Protein AF-A0A9D6LTF8-F1 (afdb_monomer_lite)

Radius of gyration: 17.55 Å; chains: 1; bounding box: 62×40×42 Å

pLDDT: mean 70.09, std 21.26, range [25.22, 96.5]

Foldseek 3Di:
DFDDVVNLVVVPPPPDPCCVVCVQLVVQLLVQLPPLADPCLCVFQNVCLVPLLLSSLLSNLRSCCVRAVVCQVVVPVPHDLVVLLVVLSVLLVQLLVLLLPCPDPVSVSVNQSSQLLVVLLVVLVQWADPDDPDLTIDGDSPSSSSNSSNVVSNVLSVQSSCCSNDNGNVSSVVSCVVRSDHDPVSNSSSVVSNPDPPPDDDPDPPPSPPDPDDDD

Structure (mmCIF, N/CA/C/O backbone):
data_AF-A0A9D6LTF8-F1
#
_entry.id   AF-A0A9D6LTF8-F1
#
loop_
_atom_site.group_PDB
_atom_site.id
_atom_site.type_symbol
_atom_site.label_atom_id
_atom_site.label_alt_id
_atom_site.label_comp_id
_atom_site.label_asym_id
_atom_site.label_entity_id
_atom_site.label_seq_id
_atom_site.pdbx_PDB_ins_code
_atom_site.Cartn_x
_atom_site.Cartn_y
_atom_site.Cartn_z
_atom_site.occupancy
_atom_site.B_iso_or_equiv
_atom_site.auth_seq_id
_atom_site.auth_comp_id
_atom_site.auth_asym_id
_atom_site.auth_atom_id
_atom_site.pdbx_PDB_model_num
ATOM 1 N N . GLN A 1 1 ? -16.280 3.608 15.845 1.00 34.03 1 GLN A N 1
ATOM 2 C CA . GLN A 1 1 ? -16.220 5.081 15.991 1.00 34.03 1 GLN A CA 1
ATOM 3 C C . GLN A 1 1 ? -16.589 5.724 14.660 1.00 34.03 1 GLN A C 1
ATOM 5 O O . GLN A 1 1 ? -16.086 5.286 13.632 1.00 34.03 1 GLN A O 1
ATOM 10 N N . VAL A 1 2 ? -17.497 6.704 14.657 1.00 25.22 2 VAL A N 1
ATOM 11 C CA . VAL A 1 2 ? -17.809 7.519 13.471 1.00 25.22 2 VAL A CA 1
ATOM 12 C C . VAL A 1 2 ? -16.775 8.640 13.425 1.00 25.22 2 VAL A C 1
ATOM 14 O O . VAL A 1 2 ? -16.800 9.525 14.274 1.00 25.22 2 VAL A O 1
ATOM 17 N N . PHE A 1 3 ? -15.834 8.580 12.485 1.00 32.81 3 PHE A N 1
ATOM 18 C CA . PHE A 1 3 ? -14.837 9.633 12.321 1.00 32.81 3 PHE A CA 1
ATOM 19 C C . PHE A 1 3 ? -15.414 10.719 11.411 1.00 32.81 3 PHE A C 1
ATOM 21 O O . PHE A 1 3 ? -15.370 10.638 10.190 1.00 32.81 3 PHE A O 1
ATOM 28 N N . GLY A 1 4 ? -15.981 11.767 12.006 1.00 28.64 4 GLY A N 1
ATOM 29 C CA . GLY A 1 4 ? -16.108 13.028 11.280 1.00 28.64 4 GLY A CA 1
ATOM 30 C C . GLY A 1 4 ? -14.709 13.579 10.989 1.00 28.64 4 GLY A C 1
ATOM 31 O O . GLY A 1 4 ? -13.812 13.444 11.819 1.00 28.64 4 GLY A O 1
ATOM 32 N N . GLN A 1 5 ? -14.515 14.243 9.851 1.00 35.91 5 GLN A N 1
ATOM 33 C CA . GLN A 1 5 ? -13.263 14.940 9.505 1.00 35.91 5 GLN A CA 1
ATOM 34 C C . GLN A 1 5 ? -12.712 15.839 10.633 1.00 35.91 5 GLN A C 1
ATOM 36 O O . GLN A 1 5 ? -11.503 16.017 10.743 1.00 35.91 5 GLN A O 1
ATOM 41 N N . ALA A 1 6 ? -13.587 16.397 11.479 1.00 31.09 6 ALA A N 1
ATOM 42 C CA . ALA A 1 6 ? -13.200 17.167 12.662 1.00 31.09 6 ALA A CA 1
ATOM 43 C C . ALA A 1 6 ? -12.597 16.289 13.777 1.00 31.09 6 ALA A C 1
ATOM 45 O O . ALA A 1 6 ? -11.555 16.637 14.320 1.00 31.09 6 ALA A O 1
ATOM 46 N N . ALA A 1 7 ? -13.164 15.105 14.029 1.00 33.28 7 ALA A N 1
ATOM 47 C CA . ALA A 1 7 ? -12.655 14.152 15.016 1.00 33.28 7 ALA A CA 1
ATOM 48 C C . ALA A 1 7 ? -11.284 13.574 14.617 1.00 33.28 7 ALA A C 1
ATOM 50 O O . ALA A 1 7 ? -10.465 13.289 15.483 1.00 33.28 7 ALA A O 1
ATOM 51 N N . PHE A 1 8 ? -10.994 13.445 13.317 1.00 34.78 8 PHE A N 1
ATOM 52 C CA . PHE A 1 8 ? -9.676 13.013 12.831 1.00 34.78 8 PHE A CA 1
ATOM 53 C C . PHE A 1 8 ? -8.579 14.063 13.085 1.00 34.78 8 PHE A C 1
ATOM 55 O O . PHE A 1 8 ? -7.462 13.709 13.445 1.00 34.78 8 PHE A O 1
ATOM 62 N N . ALA A 1 9 ? -8.899 15.355 12.954 1.00 34.78 9 ALA A N 1
ATOM 63 C CA . ALA A 1 9 ? -7.969 16.447 13.245 1.00 34.78 9 ALA A CA 1
ATOM 64 C C . ALA A 1 9 ? -7.837 16.742 14.756 1.00 34.78 9 ALA A C 1
ATOM 66 O O . ALA A 1 9 ? -6.748 17.072 15.217 1.00 34.78 9 ALA A O 1
ATOM 67 N N . GLU A 1 10 ? -8.915 16.602 15.538 1.00 31.47 10 GLU A N 1
ATOM 68 C CA . GLU A 1 10 ? -8.910 16.849 16.991 1.00 31.47 10 GLU A CA 1
ATOM 69 C C . GLU A 1 10 ? -8.337 15.685 17.815 1.00 31.47 10 GLU A C 1
ATOM 71 O O . GLU A 1 10 ? -7.645 15.929 18.806 1.00 31.47 10 GLU A O 1
ATOM 76 N N . HIS A 1 11 ? -8.563 14.424 17.420 1.00 33.09 11 HIS A N 1
ATOM 77 C CA . HIS A 1 11 ? -7.975 13.262 18.107 1.00 33.09 11 HIS A CA 1
ATOM 78 C C . HIS A 1 11 ? -6.508 13.024 17.754 1.00 33.09 11 HIS A C 1
ATOM 80 O O . HIS A 1 11 ? -5.828 12.274 18.452 1.00 33.09 11 HIS A O 1
ATOM 86 N N . TYR A 1 12 ? -6.007 13.683 16.712 1.00 38.28 12 TYR A N 1
ATOM 87 C CA . TYR A 1 12 ? -4.625 13.578 16.275 1.00 38.28 12 TYR A CA 1
ATOM 88 C C . TYR A 1 12 ? -3.850 14.857 16.606 1.00 38.28 12 TYR A C 1
ATOM 90 O O . TYR A 1 12 ? -3.226 15.479 15.750 1.00 38.28 12 TYR A O 1
ATOM 98 N N . LYS A 1 13 ? -3.841 15.241 17.891 1.00 32.09 13 LYS A N 1
ATOM 99 C CA . LYS A 1 13 ? -2.662 15.936 18.426 1.00 32.09 13 LYS A CA 1
ATOM 100 C C . LYS A 1 13 ? -1.525 14.912 18.368 1.00 32.09 13 LYS A C 1
ATOM 102 O O . LYS A 1 13 ? -1.662 13.883 19.033 1.00 32.09 13 LYS A O 1
ATOM 107 N N . PRO A 1 14 ? -0.447 15.122 17.593 1.00 35.09 14 PRO A N 1
ATOM 108 C CA . PRO A 1 14 ? 0.668 14.188 17.563 1.00 35.09 14 PRO A CA 1
ATOM 109 C C . PRO A 1 14 ? 1.304 14.172 18.959 1.00 35.09 14 PRO A C 1
ATOM 111 O O . PRO A 1 14 ? 2.079 15.045 19.323 1.00 35.09 14 PRO A O 1
ATOM 114 N N . ARG A 1 15 ? 0.879 13.222 19.794 1.00 31.06 15 ARG A N 1
ATOM 115 C CA . ARG A 1 15 ? 1.523 12.852 21.064 1.00 31.06 15 ARG A CA 1
ATOM 116 C C . ARG A 1 15 ? 2.296 11.541 20.936 1.00 31.06 15 ARG A C 1
ATOM 118 O O . ARG A 1 15 ? 2.739 10.982 21.930 1.00 31.06 15 ARG A O 1
ATOM 125 N N . ILE A 1 16 ? 2.413 11.039 19.713 1.00 36.00 16 ILE A N 1
ATOM 126 C CA . ILE A 1 16 ? 3.318 9.959 19.359 1.00 36.00 16 ILE A CA 1
ATOM 127 C C . ILE A 1 16 ? 4.568 10.659 18.857 1.00 36.00 16 ILE A C 1
ATOM 129 O O . ILE A 1 16 ? 4.453 11.568 18.034 1.00 36.00 16 ILE A O 1
ATOM 133 N N . ASP A 1 17 ? 5.717 10.263 19.389 1.00 35.28 17 ASP A N 1
ATOM 134 C CA . ASP A 1 17 ? 7.034 10.665 18.917 1.00 35.28 17 ASP A CA 1
ATOM 135 C C . ASP A 1 17 ? 7.166 10.258 17.439 1.00 35.28 17 ASP A C 1
ATOM 137 O O . ASP A 1 17 ? 7.495 9.118 17.094 1.00 35.28 17 ASP A O 1
ATOM 141 N N . ALA A 1 18 ? 6.711 11.156 16.562 1.00 35.25 18 ALA A N 1
ATOM 142 C CA . ALA A 1 18 ? 6.523 10.888 15.147 1.00 35.25 18 ALA A CA 1
ATOM 143 C C . ALA A 1 18 ? 7.864 10.531 14.506 1.00 35.25 18 ALA A C 1
ATOM 145 O O . ALA A 1 18 ? 7.883 9.709 13.603 1.00 35.25 18 ALA A O 1
ATOM 146 N N . GLU A 1 19 ? 8.972 11.058 15.025 1.00 32.59 19 GLU A N 1
ATOM 147 C CA . GLU A 1 19 ? 10.324 10.817 14.527 1.00 32.59 19 GLU A CA 1
ATOM 148 C C . GLU A 1 19 ? 10.771 9.360 14.726 1.00 32.59 19 GLU A C 1
ATOM 150 O O . GLU A 1 19 ? 11.305 8.760 13.794 1.00 32.59 19 GLU A O 1
ATOM 155 N N . GLN A 1 20 ? 10.465 8.724 15.865 1.00 40.75 20 GLN A N 1
ATOM 156 C CA . GLN A 1 20 ? 10.808 7.310 16.085 1.00 40.75 20 GLN A CA 1
ATOM 157 C C . GLN A 1 20 ? 9.942 6.341 15.264 1.00 40.75 20 GLN A C 1
ATOM 159 O O . GLN A 1 20 ? 10.443 5.334 14.760 1.00 40.75 20 GLN A O 1
ATOM 164 N N . HIS A 1 21 ? 8.639 6.615 15.124 1.00 41.28 21 HIS A N 1
ATOM 165 C CA . HIS A 1 21 ? 7.724 5.731 14.384 1.00 41.28 21 HIS A CA 1
ATOM 166 C C . HIS A 1 21 ? 7.828 5.925 12.864 1.00 41.28 21 HIS A C 1
ATOM 168 O O . HIS A 1 21 ? 7.829 4.942 12.121 1.00 41.28 21 HIS A O 1
ATOM 174 N N . LEU A 1 22 ? 7.977 7.175 12.403 1.00 48.28 22 LEU A N 1
ATOM 175 C CA . LEU A 1 22 ? 8.283 7.477 11.004 1.00 48.28 22 LEU A CA 1
ATOM 176 C C . LEU A 1 22 ? 9.660 6.926 10.638 1.00 48.28 22 LEU A C 1
ATOM 178 O O . LEU A 1 22 ? 9.775 6.346 9.570 1.00 48.28 22 LEU A O 1
ATOM 182 N N . GLY A 1 23 ? 10.662 6.994 11.523 1.00 55.53 23 GLY A N 1
ATOM 183 C CA . GLY A 1 23 ? 11.994 6.440 11.263 1.00 55.53 23 GLY A CA 1
ATOM 184 C C . GLY A 1 23 ? 11.979 4.949 10.904 1.00 55.53 23 GLY A C 1
ATOM 185 O O . GLY A 1 23 ? 12.621 4.549 9.939 1.00 55.53 23 GLY A O 1
ATOM 186 N N . GLY A 1 24 ? 11.198 4.127 11.617 1.00 65.88 24 GLY A N 1
ATOM 187 C CA . GLY A 1 24 ? 11.101 2.686 11.341 1.00 65.88 24 GLY A CA 1
ATOM 188 C C . GLY A 1 24 ? 10.384 2.343 10.029 1.00 65.88 24 GLY A C 1
ATOM 189 O O . GLY A 1 24 ? 10.861 1.502 9.261 1.00 65.88 24 GLY A O 1
ATOM 190 N N . PHE A 1 25 ? 9.253 3.001 9.744 1.00 72.31 25 PHE A N 1
ATOM 191 C CA . PHE A 1 25 ? 8.535 2.803 8.480 1.00 72.31 25 PHE A CA 1
ATOM 192 C C . PHE A 1 25 ? 9.317 3.364 7.289 1.00 72.31 25 PHE A C 1
ATOM 194 O O . PHE A 1 25 ? 9.477 2.654 6.303 1.00 72.31 25 PHE A O 1
ATOM 201 N N . VAL A 1 26 ? 9.840 4.591 7.389 1.00 72.38 26 VAL A N 1
ATOM 202 C CA . VAL A 1 26 ? 10.620 5.240 6.324 1.00 72.38 26 VAL A CA 1
ATOM 203 C C . VAL A 1 26 ? 11.872 4.429 6.020 1.00 72.38 26 VAL A C 1
ATOM 205 O O . VAL A 1 26 ? 12.099 4.106 4.865 1.00 72.38 26 VAL A O 1
ATOM 208 N N . ALA A 1 27 ? 12.627 3.980 7.029 1.00 73.12 27 ALA A N 1
ATOM 209 C CA . ALA A 1 27 ? 13.773 3.103 6.784 1.00 73.12 27 ALA A CA 1
ATOM 210 C C . ALA A 1 27 ? 13.368 1.819 6.040 1.00 73.12 27 ALA A C 1
ATOM 212 O O . ALA A 1 27 ? 14.051 1.397 5.112 1.00 73.12 27 ALA A O 1
ATOM 213 N N . SER A 1 28 ? 12.232 1.218 6.402 1.00 77.81 28 SER A N 1
ATOM 214 C CA . SER A 1 28 ? 11.731 0.012 5.730 1.00 77.81 28 SER A CA 1
ATOM 215 C C . SER A 1 28 ? 11.222 0.286 4.309 1.00 77.81 28 SER A C 1
ATOM 217 O O . SER A 1 28 ? 11.361 -0.574 3.442 1.00 77.81 28 SER A O 1
ATOM 219 N N . HIS A 1 29 ? 10.648 1.465 4.065 1.00 85.75 29 HIS A N 1
ATOM 220 C CA . HIS A 1 29 ? 10.261 1.948 2.740 1.00 85.75 29 HIS A CA 1
ATOM 221 C C . HIS A 1 29 ? 11.503 2.117 1.853 1.00 85.75 29 HIS A C 1
ATOM 223 O O . HIS A 1 29 ? 11.578 1.513 0.787 1.00 85.75 29 HIS A O 1
ATOM 229 N N . GLU A 1 30 ? 12.527 2.821 2.340 1.00 78.56 30 GLU A N 1
ATOM 230 C CA . GLU A 1 30 ? 13.792 3.012 1.621 1.00 78.56 30 GLU A CA 1
ATOM 231 C C . GLU A 1 30 ? 14.501 1.680 1.335 1.00 78.56 30 GLU A C 1
ATOM 233 O O . GLU A 1 30 ? 14.973 1.436 0.226 1.00 78.56 30 GLU A O 1
ATOM 238 N N . MET A 1 31 ? 14.517 0.754 2.301 1.00 77.75 31 MET A N 1
ATOM 239 C CA . MET A 1 31 ? 15.039 -0.598 2.077 1.00 77.75 31 MET A CA 1
ATOM 240 C C . MET A 1 31 ? 14.259 -1.343 0.987 1.00 77.75 31 MET A C 1
ATOM 242 O O . MET A 1 31 ? 14.855 -2.062 0.184 1.00 77.75 31 MET A O 1
ATOM 246 N N . ALA A 1 32 ? 12.937 -1.176 0.933 1.00 81.62 32 ALA A N 1
ATOM 247 C CA . ALA A 1 32 ? 12.087 -1.857 -0.034 1.00 81.62 32 ALA A CA 1
ATOM 248 C C . ALA A 1 32 ? 12.299 -1.379 -1.481 1.00 81.62 32 ALA A C 1
ATOM 250 O O . ALA A 1 32 ? 12.023 -2.160 -2.396 1.00 81.62 32 ALA A O 1
ATOM 251 N N . HIS A 1 33 ? 12.855 -0.183 -1.713 1.00 78.69 33 HIS A N 1
ATOM 252 C CA . HIS A 1 33 ? 13.281 0.241 -3.053 1.00 78.69 33 HIS A CA 1
ATOM 253 C C . HIS A 1 33 ? 14.309 -0.714 -3.664 1.00 78.69 33 HIS A C 1
ATOM 255 O O . HIS A 1 33 ? 14.194 -1.086 -4.832 1.00 78.69 33 HIS A O 1
ATOM 261 N N . ALA A 1 34 ? 15.280 -1.171 -2.872 1.00 77.19 34 ALA A N 1
ATOM 262 C CA . ALA A 1 34 ? 16.351 -2.042 -3.353 1.00 77.19 34 ALA A CA 1
ATOM 263 C C . ALA A 1 34 ? 15.905 -3.500 -3.584 1.00 77.19 34 ALA A C 1
ATOM 265 O O . ALA A 1 34 ? 16.592 -4.261 -4.266 1.00 77.19 34 ALA A O 1
ATOM 266 N N . ILE A 1 35 ? 14.763 -3.915 -3.029 1.00 76.62 35 ILE A N 1
ATOM 267 C CA . ILE A 1 35 ? 14.322 -5.313 -3.052 1.00 76.62 35 ILE A CA 1
ATOM 268 C C . ILE A 1 35 ? 13.645 -5.660 -4.385 1.00 76.62 35 ILE A C 1
ATOM 270 O O . ILE A 1 35 ? 12.803 -4.919 -4.898 1.00 76.62 35 ILE A O 1
ATOM 274 N N . GLY A 1 36 ? 13.996 -6.835 -4.919 1.00 70.25 36 GLY A N 1
ATOM 275 C CA . GLY A 1 36 ? 13.357 -7.438 -6.094 1.00 70.25 36 GLY A CA 1
ATOM 276 C C . GLY A 1 36 ? 13.687 -6.779 -7.426 1.00 70.25 36 GLY A C 1
ATOM 277 O O . GLY A 1 36 ? 12.987 -7.021 -8.402 1.00 70.25 36 GLY A O 1
ATOM 278 N N . LEU A 1 37 ? 14.724 -5.942 -7.488 1.00 73.50 37 LEU A N 1
ATOM 279 C CA . LEU A 1 37 ? 15.193 -5.371 -8.745 1.00 73.50 37 LEU A CA 1
ATOM 280 C C . LEU A 1 37 ? 16.023 -6.409 -9.510 1.00 73.50 37 LEU A C 1
ATOM 282 O O . LEU A 1 37 ? 17.155 -6.707 -9.131 1.00 73.50 37 LEU A O 1
ATOM 286 N N . ALA A 1 38 ? 15.465 -6.946 -10.595 1.00 75.38 38 ALA A N 1
ATOM 287 C CA . ALA A 1 38 ? 16.238 -7.728 -11.550 1.00 75.38 38 ALA A CA 1
ATOM 288 C C . ALA A 1 38 ? 17.197 -6.810 -12.344 1.00 75.38 38 ALA A C 1
ATOM 290 O O . ALA A 1 38 ? 16.819 -5.675 -12.661 1.00 75.38 38 ALA A O 1
ATOM 291 N N . PRO A 1 39 ? 18.417 -7.262 -12.697 1.00 75.62 39 PRO A N 1
ATOM 292 C CA . PRO A 1 39 ? 19.387 -6.437 -13.427 1.00 75.62 39 PRO A CA 1
ATOM 293 C C . PRO A 1 39 ? 18.872 -5.906 -14.775 1.00 75.62 39 PRO A C 1
ATOM 295 O O . PRO A 1 39 ? 19.246 -4.813 -15.196 1.00 75.62 39 PRO A O 1
ATOM 298 N N . ASP A 1 40 ? 17.984 -6.658 -15.428 1.00 81.25 40 ASP A N 1
ATOM 299 C CA . ASP A 1 40 ? 17.404 -6.380 -16.745 1.00 81.25 40 ASP A CA 1
ATOM 300 C C . ASP A 1 40 ? 16.093 -5.571 -16.686 1.00 81.25 40 ASP A C 1
ATOM 302 O O . ASP A 1 40 ? 15.509 -5.253 -17.722 1.00 81.25 40 ASP A O 1
ATOM 306 N N . ILE A 1 41 ? 15.604 -5.208 -15.493 1.00 81.12 41 ILE A N 1
ATOM 307 C CA . ILE A 1 41 ? 14.236 -4.698 -15.305 1.00 81.12 41 ILE A CA 1
ATOM 308 C C . ILE A 1 41 ? 13.911 -3.471 -16.169 1.00 81.12 41 ILE A C 1
ATOM 310 O O . ILE A 1 41 ? 12.810 -3.347 -16.704 1.00 81.12 41 ILE A O 1
ATOM 314 N N . LYS A 1 42 ? 14.882 -2.567 -16.347 1.00 79.38 42 LYS A N 1
ATOM 315 C CA . LYS A 1 42 ? 14.725 -1.347 -17.155 1.00 79.38 42 LYS A CA 1
ATOM 316 C C . LYS A 1 42 ? 14.618 -1.641 -18.649 1.00 79.38 42 LYS A C 1
ATOM 318 O O . LYS A 1 42 ? 13.988 -0.871 -19.368 1.00 79.38 42 LYS A O 1
ATOM 323 N N . GLU A 1 43 ? 15.251 -2.712 -19.109 1.00 84.06 43 GLU A N 1
ATOM 324 C CA . GLU A 1 43 ? 15.184 -3.173 -20.493 1.00 84.06 43 GLU A CA 1
ATOM 325 C C . GLU A 1 43 ? 13.865 -3.912 -20.738 1.00 84.06 43 GLU A C 1
ATOM 327 O O . GLU A 1 43 ? 13.135 -3.575 -21.666 1.00 84.06 43 GLU A O 1
ATOM 332 N N . ARG A 1 44 ? 13.501 -4.832 -19.837 1.00 85.94 44 ARG A N 1
ATOM 333 C CA . ARG A 1 44 ? 12.306 -5.677 -19.962 1.00 85.94 44 ARG A CA 1
ATOM 334 C C . ARG A 1 44 ? 10.986 -4.932 -19.753 1.00 85.94 44 ARG A C 1
ATOM 336 O O . ARG A 1 44 ? 10.028 -5.161 -20.489 1.00 85.94 44 ARG A O 1
ATOM 343 N N . LEU A 1 45 ? 10.908 -4.048 -18.757 1.00 83.25 45 LEU A N 1
ATOM 344 C CA . LEU A 1 45 ? 9.677 -3.311 -18.425 1.00 83.25 45 LEU A CA 1
ATOM 345 C C . LEU A 1 45 ? 9.639 -1.908 -19.052 1.00 83.25 45 LEU A C 1
ATOM 347 O O . LEU A 1 45 ? 8.576 -1.294 -19.131 1.00 83.25 45 LEU A O 1
ATOM 351 N N . GLY A 1 46 ? 10.778 -1.427 -19.556 1.00 78.00 46 GLY A N 1
ATOM 352 C CA . GLY A 1 46 ? 10.946 -0.099 -20.138 1.00 78.00 46 GLY A CA 1
ATOM 353 C C . GLY A 1 46 ? 11.345 0.958 -19.104 1.00 78.00 46 GLY A C 1
ATOM 354 O O . GLY A 1 46 ? 10.735 1.084 -18.041 1.00 78.00 46 GLY A O 1
ATOM 355 N N . LYS A 1 47 ? 12.357 1.768 -19.449 1.00 67.31 47 LYS A N 1
ATOM 356 C CA . LYS A 1 47 ? 12.915 2.833 -18.591 1.00 67.31 47 LYS A CA 1
ATOM 357 C C . LYS A 1 47 ? 11.872 3.850 -18.118 1.00 67.31 47 LYS A C 1
ATOM 359 O O . LYS A 1 47 ? 11.980 4.332 -16.997 1.00 67.31 47 LYS A O 1
ATOM 364 N N . ASP A 1 48 ? 10.858 4.113 -18.938 1.00 61.97 48 ASP A N 1
ATOM 365 C CA . ASP A 1 48 ? 9.806 5.094 -18.644 1.00 61.97 48 ASP A CA 1
ATOM 366 C C . ASP A 1 48 ? 8.646 4.502 -17.822 1.00 61.97 48 ASP A C 1
ATOM 368 O O . ASP A 1 48 ? 7.834 5.239 -17.257 1.00 61.97 48 ASP A O 1
ATOM 372 N N . PHE A 1 49 ? 8.541 3.166 -17.758 1.00 53.91 49 PHE A N 1
ATOM 373 C CA . PHE A 1 49 ? 7.370 2.486 -17.196 1.00 53.91 49 PHE A CA 1
ATOM 374 C C . PHE A 1 49 ? 7.544 1.990 -15.763 1.00 53.91 49 PHE A C 1
ATOM 376 O O . PHE A 1 49 ? 6.542 1.814 -15.067 1.00 53.91 49 PHE A O 1
ATOM 383 N N . VAL A 1 50 ? 8.778 1.906 -15.253 1.00 59.03 50 VAL A N 1
ATOM 384 C CA . VAL A 1 50 ? 9.013 2.020 -13.802 1.00 59.03 50 VAL A CA 1
ATOM 385 C C . VAL A 1 50 ? 8.730 3.474 -13.413 1.00 59.03 50 VAL A C 1
ATOM 387 O O . VAL A 1 50 ? 9.611 4.259 -13.075 1.00 59.03 50 VAL A O 1
ATOM 390 N N . SER A 1 51 ? 7.471 3.877 -13.580 1.00 69.50 51 SER A N 1
ATOM 391 C CA . SER A 1 51 ? 7.001 5.200 -13.241 1.00 69.50 51 SER A CA 1
ATOM 392 C C . SER A 1 51 ? 7.252 5.406 -11.750 1.00 69.50 51 SER A C 1
ATOM 394 O O . SER A 1 51 ? 6.989 4.483 -10.973 1.00 69.50 51 SER A O 1
ATOM 396 N N . PRO A 1 52 ? 7.664 6.611 -11.325 1.00 73.25 52 PRO A N 1
ATOM 397 C CA . PRO A 1 52 ? 7.978 6.889 -9.927 1.00 73.25 52 PRO A CA 1
ATOM 398 C C . PRO A 1 52 ? 6.901 6.402 -8.949 1.00 73.25 52 PRO A C 1
ATOM 400 O O . PRO A 1 52 ? 7.218 5.860 -7.907 1.00 73.25 52 PRO A O 1
ATOM 403 N N . TYR A 1 53 ? 5.616 6.478 -9.313 1.00 74.50 53 TYR A N 1
ATOM 404 C CA . TYR A 1 53 ? 4.531 6.021 -8.437 1.00 74.50 53 TYR A CA 1
ATOM 405 C C . TYR A 1 53 ? 4.442 4.497 -8.239 1.00 74.50 53 TYR A C 1
ATOM 407 O O . TYR A 1 53 ? 3.952 4.061 -7.202 1.00 74.50 53 TYR A O 1
ATOM 415 N N . VAL A 1 54 ? 4.855 3.685 -9.218 1.00 83.56 54 VAL A N 1
ATOM 416 C CA . VAL A 1 54 ? 4.852 2.215 -9.089 1.00 83.56 54 VAL A CA 1
ATOM 417 C C . VAL A 1 54 ? 5.972 1.790 -8.152 1.00 83.56 54 VAL A C 1
ATOM 419 O O . VAL A 1 54 ? 5.775 0.934 -7.294 1.00 83.56 54 VAL A O 1
ATOM 422 N N . GLU A 1 55 ? 7.126 2.435 -8.293 1.00 83.81 55 GLU A N 1
ATOM 423 C CA . GLU A 1 55 ? 8.282 2.215 -7.437 1.00 83.81 55 GLU A CA 1
ATOM 424 C C . GLU A 1 55 ? 8.019 2.684 -5.997 1.00 83.81 55 GLU A C 1
ATOM 426 O O . GLU A 1 55 ? 8.304 1.954 -5.053 1.00 83.81 55 GLU A O 1
ATOM 431 N N . GLU A 1 56 ? 7.363 3.831 -5.822 1.00 83.12 56 GLU A N 1
ATOM 432 C CA . GLU A 1 56 ? 6.871 4.311 -4.523 1.00 83.12 56 GLU A CA 1
ATOM 433 C C . GLU A 1 56 ? 5.834 3.358 -3.913 1.00 83.12 56 GLU A C 1
ATOM 435 O O . GLU A 1 56 ? 5.907 3.026 -2.730 1.00 83.12 56 GLU A O 1
ATOM 440 N N . TRP A 1 57 ? 4.898 2.835 -4.717 1.00 89.62 57 TRP A N 1
ATOM 441 C CA . TRP A 1 57 ? 3.951 1.828 -4.236 1.00 89.62 57 TRP A CA 1
ATOM 442 C C . TRP A 1 57 ? 4.663 0.548 -3.787 1.00 89.62 57 TRP A C 1
ATOM 444 O O . TRP A 1 57 ? 4.342 0.014 -2.724 1.00 89.62 57 TRP A O 1
ATOM 454 N N . LYS A 1 58 ? 5.653 0.071 -4.555 1.00 89.00 58 LYS A N 1
ATOM 455 C CA . LYS A 1 58 ? 6.492 -1.076 -4.182 1.00 89.00 58 LYS A CA 1
ATOM 456 C C . LYS A 1 58 ? 7.160 -0.837 -2.831 1.00 89.00 58 LYS A C 1
ATOM 458 O O . LYS A 1 58 ? 7.091 -1.704 -1.961 1.00 89.00 58 LYS A O 1
ATOM 463 N N . ALA A 1 59 ? 7.769 0.330 -2.650 1.00 87.88 59 ALA A N 1
ATOM 464 C CA . ALA A 1 59 ? 8.465 0.694 -1.427 1.00 87.88 59 ALA A CA 1
ATOM 465 C C . ALA A 1 59 ? 7.513 0.819 -0.230 1.00 87.88 59 ALA A C 1
ATOM 467 O O . ALA A 1 59 ? 7.759 0.236 0.824 1.00 87.88 59 ALA A O 1
ATOM 468 N N . THR A 1 60 ? 6.362 1.469 -0.399 1.00 89.88 60 THR A N 1
ATOM 469 C CA . THR A 1 60 ? 5.325 1.582 0.637 1.00 89.88 60 THR A CA 1
ATOM 470 C C . THR A 1 60 ? 4.754 0.226 1.028 1.00 89.88 60 THR A C 1
ATOM 472 O O . THR A 1 60 ? 4.696 -0.102 2.216 1.00 89.88 60 THR A O 1
ATOM 475 N N . ALA A 1 61 ? 4.366 -0.595 0.051 1.00 92.12 61 ALA A N 1
ATOM 476 C CA . ALA A 1 61 ? 3.838 -1.926 0.311 1.00 92.12 61 ALA A CA 1
ATOM 477 C C . ALA A 1 61 ? 4.900 -2.819 0.973 1.00 92.12 61 ALA A C 1
ATOM 479 O O . ALA A 1 61 ? 4.601 -3.487 1.960 1.00 92.12 61 ALA A O 1
ATOM 480 N N . GLY A 1 62 ? 6.151 -2.760 0.510 1.00 88.12 62 GLY A N 1
ATOM 481 C CA . GLY A 1 62 ? 7.280 -3.463 1.118 1.00 88.12 62 GLY A CA 1
ATOM 482 C C . GLY A 1 62 ? 7.553 -3.011 2.552 1.00 88.12 62 GLY A C 1
ATOM 483 O O . GLY A 1 62 ? 7.670 -3.850 3.443 1.00 88.12 62 GLY A O 1
ATOM 484 N N . GLY A 1 63 ? 7.553 -1.704 2.819 1.00 88.38 63 GLY A N 1
ATOM 485 C CA . GLY A 1 63 ? 7.700 -1.147 4.163 1.00 88.38 63 GLY A CA 1
ATOM 486 C C . GLY A 1 63 ? 6.610 -1.642 5.118 1.00 88.38 63 GLY A C 1
ATOM 487 O O . GLY A 1 63 ? 6.901 -2.061 6.239 1.00 88.38 63 GLY A O 1
ATOM 488 N N . LEU A 1 64 ? 5.354 -1.701 4.663 1.00 91.19 64 LEU A N 1
ATOM 489 C CA . LEU A 1 64 ? 4.256 -2.291 5.438 1.00 91.19 64 LEU A CA 1
ATOM 490 C C . LEU A 1 64 ? 4.435 -3.800 5.643 1.00 91.19 64 LEU A C 1
ATOM 492 O O . LEU A 1 64 ? 4.148 -4.314 6.727 1.00 91.19 64 LEU A O 1
ATOM 496 N N . VAL A 1 65 ? 4.943 -4.516 4.643 1.00 88.56 65 VAL A N 1
ATOM 497 C CA . VAL A 1 65 ? 5.178 -5.960 4.729 1.00 88.56 65 VAL A CA 1
ATOM 498 C C . VAL A 1 65 ? 6.289 -6.288 5.727 1.00 88.56 65 VAL A C 1
ATOM 500 O O . VAL A 1 65 ? 6.061 -7.057 6.663 1.00 88.56 65 VAL A O 1
ATOM 503 N N . PHE A 1 66 ? 7.472 -5.697 5.574 1.00 84.25 66 PHE A N 1
ATOM 504 C CA . PHE A 1 66 ? 8.645 -6.024 6.387 1.00 84.25 66 PHE A CA 1
ATOM 505 C C . PHE A 1 66 ? 8.566 -5.466 7.803 1.00 84.25 66 PHE A C 1
ATOM 507 O O . PHE A 1 66 ? 8.922 -6.168 8.747 1.00 84.25 66 PHE A O 1
ATOM 514 N N . ASN A 1 67 ? 8.068 -4.240 7.975 1.00 85.31 67 ASN A N 1
ATOM 515 C CA . ASN A 1 67 ? 8.047 -3.602 9.290 1.00 85.31 67 ASN A CA 1
ATOM 516 C C . ASN A 1 67 ? 6.859 -4.057 10.153 1.00 85.31 67 ASN A C 1
ATOM 518 O O . ASN A 1 67 ? 6.933 -4.042 11.380 1.00 85.31 67 ASN A O 1
ATOM 522 N N . ASN A 1 68 ? 5.749 -4.470 9.528 1.00 87.56 68 ASN A N 1
ATOM 523 C CA . ASN A 1 68 ? 4.500 -4.735 10.246 1.00 87.56 68 ASN A CA 1
ATOM 524 C C . ASN A 1 68 ? 3.985 -6.156 10.025 1.00 87.56 68 ASN A C 1
ATOM 526 O O . ASN A 1 68 ? 3.783 -6.907 10.985 1.00 87.56 68 ASN A O 1
ATOM 530 N N . TRP A 1 69 ? 3.768 -6.541 8.768 1.00 89.69 69 TRP A N 1
ATOM 531 C CA . TRP A 1 69 ? 3.051 -7.769 8.446 1.00 89.69 69 TRP A CA 1
ATOM 532 C C . TRP A 1 69 ? 3.819 -9.048 8.781 1.00 89.69 69 TRP A C 1
ATOM 534 O O . TRP A 1 69 ? 3.294 -9.914 9.485 1.00 89.69 69 TRP A O 1
ATOM 544 N N . LEU A 1 70 ? 5.063 -9.169 8.312 1.00 86.12 70 LEU A N 1
ATOM 545 C CA . LEU A 1 70 ? 5.903 -10.339 8.562 1.00 86.12 70 LEU A CA 1
ATOM 546 C C . LEU A 1 70 ? 6.194 -10.512 10.060 1.00 86.12 70 LEU A C 1
ATOM 548 O O . LEU A 1 70 ? 5.943 -11.607 10.573 1.00 86.12 70 LEU A O 1
ATOM 552 N N . PRO A 1 71 ? 6.606 -9.469 10.814 1.00 86.31 71 PRO A N 1
ATOM 553 C CA . PRO A 1 71 ? 6.753 -9.579 12.261 1.00 86.31 71 PRO A CA 1
ATOM 554 C C . PRO A 1 71 ? 5.489 -10.098 12.952 1.00 86.31 71 PRO A C 1
ATOM 556 O O . PRO A 1 71 ? 5.578 -10.943 13.847 1.00 86.31 71 PRO A O 1
ATOM 559 N N . TYR A 1 72 ? 4.308 -9.642 12.516 1.00 89.06 72 TYR A N 1
ATOM 560 C CA . TYR A 1 72 ? 3.029 -10.091 13.063 1.00 89.06 72 TYR A CA 1
ATOM 561 C C . TYR A 1 72 ? 2.730 -11.559 12.726 1.00 89.06 72 TYR A C 1
ATOM 563 O O . TYR A 1 72 ? 2.428 -12.341 13.631 1.00 89.06 72 TYR A O 1
ATOM 571 N N . LYS A 1 73 ? 2.846 -11.964 11.453 1.00 85.00 73 LYS A N 1
ATOM 572 C CA . LYS A 1 73 ? 2.598 -13.350 11.008 1.00 85.00 73 LYS A CA 1
ATOM 573 C C . LYS A 1 73 ? 3.554 -14.351 11.654 1.00 85.00 73 LYS A C 1
ATOM 575 O O . LYS A 1 73 ? 3.122 -15.440 12.025 1.00 85.00 73 LYS A O 1
ATOM 580 N N . HIS A 1 74 ? 4.811 -13.965 11.859 1.00 86.44 74 HIS A N 1
ATOM 581 C CA . HIS A 1 74 ? 5.836 -14.803 12.486 1.00 86.44 74 HIS A CA 1
ATOM 582 C C . HIS A 1 74 ? 5.912 -14.655 14.015 1.00 86.44 74 HIS A C 1
ATOM 584 O O . HIS A 1 74 ? 6.838 -15.176 14.631 1.00 86.44 74 HIS A O 1
ATOM 590 N N . LYS A 1 75 ? 4.933 -13.985 14.645 1.00 86.38 75 LYS A N 1
ATOM 591 C CA . LYS A 1 75 ? 4.806 -13.848 16.109 1.00 86.38 75 LYS A CA 1
ATOM 592 C C . LYS A 1 75 ? 6.068 -13.295 16.791 1.00 86.38 75 LYS A C 1
ATOM 594 O O . LYS A 1 75 ? 6.433 -13.726 17.886 1.00 86.38 75 LYS A O 1
ATOM 599 N N . GLN A 1 76 ? 6.739 -12.327 16.168 1.00 80.88 76 GLN A N 1
ATOM 600 C CA . GLN A 1 76 ? 7.892 -11.669 16.781 1.00 80.88 76 GLN A CA 1
ATOM 601 C C . GLN A 1 76 ? 7.471 -10.888 18.036 1.00 80.88 76 GLN A C 1
ATOM 603 O O . GLN A 1 76 ? 6.401 -10.282 18.075 1.00 80.88 76 GLN A O 1
ATOM 608 N N . ARG A 1 77 ? 8.334 -10.862 19.063 1.00 69.69 77 ARG A N 1
ATOM 609 C CA . ARG A 1 77 ? 8.025 -10.407 20.440 1.00 69.69 77 ARG A CA 1
ATOM 610 C C . ARG A 1 77 ? 7.387 -9.012 20.569 1.00 69.69 77 ARG A C 1
ATOM 612 O O . ARG A 1 77 ? 6.762 -8.738 21.587 1.00 69.69 77 ARG A O 1
ATOM 619 N N . LYS A 1 78 ? 7.557 -8.131 19.578 1.00 76.25 78 LYS A N 1
ATOM 620 C CA . LYS A 1 78 ? 7.031 -6.754 19.580 1.00 76.25 78 LYS A CA 1
ATOM 621 C C . LYS A 1 78 ? 5.873 -6.527 18.605 1.00 76.25 78 LYS A C 1
ATOM 623 O O . LYS A 1 78 ? 5.269 -5.459 18.642 1.00 76.25 78 LYS A O 1
ATOM 628 N N . ALA A 1 79 ? 5.552 -7.495 17.749 1.00 83.00 79 ALA A N 1
ATOM 629 C CA . ALA A 1 79 ? 4.517 -7.348 16.738 1.00 83.00 79 ALA A CA 1
ATOM 630 C C . ALA A 1 79 ? 3.141 -7.692 17.316 1.00 83.00 79 ALA A C 1
ATOM 632 O O . ALA A 1 79 ? 2.934 -8.754 17.898 1.00 83.00 79 ALA A O 1
ATOM 633 N N . SER A 1 80 ? 2.180 -6.784 17.162 1.00 88.06 80 SER A N 1
ATOM 634 C CA . SER A 1 80 ? 0.842 -6.949 17.726 1.00 88.06 80 SER A CA 1
ATOM 635 C C . SER A 1 80 ? -0.231 -6.386 16.800 1.00 88.06 80 SER A C 1
ATOM 637 O O . SER A 1 80 ? 0.038 -5.517 15.972 1.00 88.06 80 SER A O 1
ATOM 639 N N . LEU A 1 81 ? -1.480 -6.824 16.990 1.00 88.75 81 LEU A N 1
ATOM 640 C CA . LEU A 1 81 ? -2.625 -6.258 16.269 1.00 88.75 81 LEU A CA 1
ATOM 641 C C . LEU A 1 81 ? -2.795 -4.758 16.566 1.00 88.75 81 LEU A C 1
ATOM 643 O O . LEU A 1 81 ? -3.297 -4.015 15.728 1.00 88.75 81 LEU A O 1
ATOM 647 N N . LYS A 1 82 ? -2.368 -4.301 17.751 1.00 88.50 82 LYS A N 1
ATOM 648 C CA . LYS A 1 82 ? -2.362 -2.879 18.104 1.00 88.50 82 LYS A CA 1
ATOM 649 C C . LYS A 1 82 ? -1.408 -2.100 17.196 1.00 88.50 82 LYS A C 1
ATOM 651 O O . LYS A 1 82 ? -1.811 -1.059 16.696 1.00 88.50 82 LYS A O 1
ATOM 656 N N . ASN A 1 83 ? -0.211 -2.623 16.929 1.00 86.12 83 ASN A N 1
ATOM 657 C CA . ASN A 1 83 ? 0.754 -1.972 16.036 1.00 86.12 83 ASN A CA 1
ATOM 658 C C . ASN A 1 83 ? 0.202 -1.891 14.609 1.00 86.12 83 ASN A C 1
ATOM 660 O O . ASN A 1 83 ? 0.227 -0.821 14.016 1.00 86.12 83 ASN A O 1
ATOM 664 N N . LEU A 1 84 ? -0.389 -2.985 14.106 1.00 89.12 84 LEU A N 1
ATOM 665 C CA . LEU A 1 84 ? -1.027 -3.005 12.784 1.00 89.12 84 LEU A CA 1
ATOM 666 C C . LEU A 1 84 ? -2.123 -1.937 12.656 1.00 89.12 84 LEU A C 1
ATOM 668 O O . LEU A 1 84 ? -2.198 -1.235 11.654 1.00 89.12 84 LEU A O 1
ATOM 672 N N . ARG A 1 85 ? -2.968 -1.792 13.685 1.00 87.75 85 ARG A N 1
ATOM 673 C CA . ARG A 1 85 ? -4.012 -0.755 13.728 1.00 87.75 85 ARG A CA 1
ATOM 674 C C . ARG A 1 85 ? -3.427 0.652 13.713 1.00 87.75 85 ARG A C 1
ATOM 676 O O . ARG A 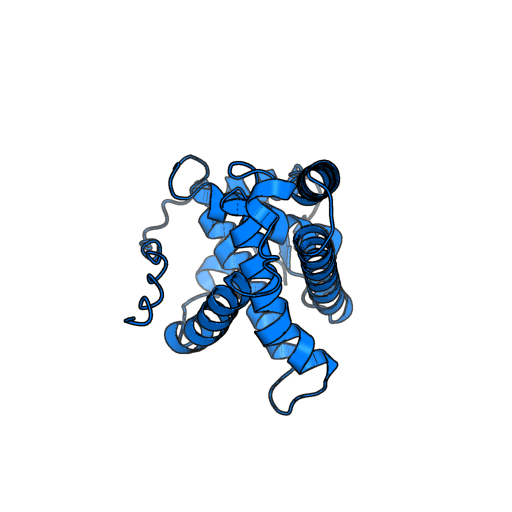1 85 ? -3.937 1.497 12.986 1.00 87.75 85 ARG A O 1
ATOM 683 N N . THR A 1 86 ? -2.397 0.901 14.519 1.00 84.06 86 THR A N 1
ATOM 684 C CA . THR A 1 86 ? -1.719 2.202 14.572 1.00 84.06 86 THR A CA 1
ATOM 685 C C . THR A 1 86 ? -1.139 2.561 13.209 1.00 84.06 86 THR A C 1
ATOM 687 O O . THR A 1 86 ? -1.435 3.634 12.688 1.00 84.06 86 THR A O 1
ATOM 690 N N . GLU A 1 87 ? -0.397 1.639 12.599 1.00 84.50 87 GLU A N 1
ATOM 691 C CA . GLU A 1 87 ? 0.226 1.861 11.298 1.00 84.50 87 GLU A CA 1
ATOM 692 C C . GLU A 1 87 ? -0.815 2.109 10.201 1.00 84.50 87 GLU A C 1
ATOM 694 O O . GLU A 1 87 ? -0.704 3.063 9.438 1.00 84.50 87 GLU A O 1
ATOM 699 N N . LEU A 1 88 ? -1.885 1.3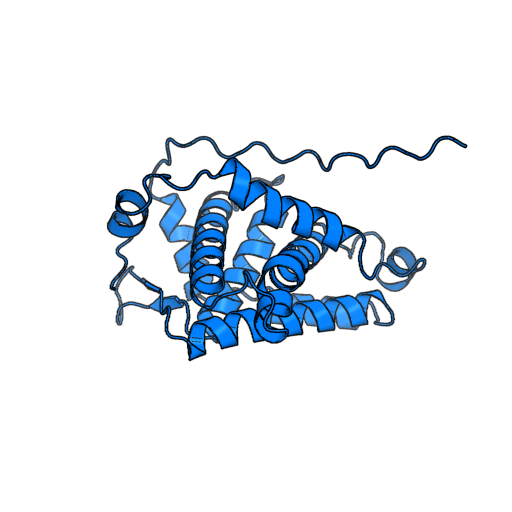12 10.169 1.00 87.12 88 LEU A N 1
ATOM 700 C CA . LEU A 1 88 ? -2.996 1.499 9.237 1.00 87.12 88 LEU A CA 1
ATOM 701 C C . LEU A 1 88 ? -3.585 2.914 9.320 1.00 87.12 88 LEU A C 1
ATOM 703 O O . LEU A 1 88 ? -3.798 3.565 8.298 1.00 87.12 88 LEU A O 1
ATOM 707 N N . VAL A 1 89 ? -3.832 3.408 10.536 1.00 81.69 89 VAL A N 1
ATOM 708 C CA . VAL A 1 89 ? -4.357 4.764 10.746 1.00 81.69 89 VAL A CA 1
ATOM 709 C C . VAL A 1 89 ? -3.351 5.820 10.282 1.00 81.69 89 VAL A C 1
ATOM 711 O O . VAL A 1 89 ? -3.761 6.788 9.641 1.00 81.69 89 VAL A O 1
ATOM 714 N N . HIS A 1 90 ? -2.054 5.638 10.546 1.00 78.88 90 HIS A N 1
ATOM 715 C CA . HIS A 1 90 ? -1.007 6.553 10.078 1.00 78.88 90 HIS A CA 1
ATOM 716 C C . HIS A 1 90 ? -0.953 6.627 8.550 1.00 78.88 90 HIS A C 1
ATOM 718 O O . HIS A 1 90 ? -0.936 7.721 7.983 1.00 78.88 90 HIS A O 1
ATOM 724 N N . GLN A 1 91 ? -0.990 5.480 7.873 1.00 81.81 91 GLN A N 1
ATOM 725 C CA . GLN A 1 91 ? -0.944 5.427 6.414 1.00 81.81 91 GLN A CA 1
ATOM 726 C C . GLN A 1 91 ? -2.189 6.033 5.770 1.00 81.81 91 GLN A C 1
ATOM 728 O O . GLN A 1 91 ? -2.077 6.768 4.789 1.00 81.81 91 GLN A O 1
ATOM 733 N N . LEU A 1 92 ? -3.372 5.809 6.348 1.00 79.19 92 LEU A N 1
ATOM 734 C CA . LEU A 1 92 ? -4.601 6.470 5.901 1.00 79.19 92 LEU A CA 1
ATOM 735 C C . LEU A 1 92 ? -4.547 7.988 6.121 1.00 79.19 92 LEU A C 1
ATOM 737 O O . LEU A 1 92 ? -4.995 8.747 5.258 1.00 79.19 92 LEU A O 1
ATOM 741 N N . ALA A 1 93 ? -3.962 8.445 7.234 1.00 73.12 93 ALA A N 1
ATOM 742 C CA . ALA A 1 93 ? -3.753 9.867 7.505 1.00 73.12 93 ALA A CA 1
ATOM 743 C C . ALA A 1 93 ? -2.830 10.512 6.465 1.00 73.12 93 ALA A C 1
ATOM 745 O O . ALA A 1 93 ? -3.154 11.566 5.917 1.00 73.12 93 ALA A O 1
ATOM 746 N N . ASN A 1 94 ? -1.696 9.873 6.173 1.00 72.81 94 ASN A N 1
ATOM 747 C CA . ASN A 1 94 ? -0.735 10.351 5.184 1.00 72.81 94 ASN A CA 1
ATOM 748 C C . ASN A 1 94 ? -1.335 10.332 3.777 1.00 72.81 94 ASN A C 1
ATOM 750 O O . ASN A 1 94 ? -1.254 11.334 3.071 1.00 72.81 94 ASN A O 1
ATOM 754 N N . SER A 1 95 ? -2.033 9.256 3.416 1.00 75.75 95 SER A N 1
ATOM 755 C CA . SER A 1 95 ? -2.694 9.130 2.114 1.00 75.75 95 SER A CA 1
ATOM 756 C C . SER A 1 95 ? -3.725 10.234 1.882 1.00 75.75 95 SER A C 1
ATOM 758 O O . SER A 1 95 ? -3.765 10.848 0.817 1.00 75.75 95 SER A O 1
ATOM 760 N N . SER A 1 96 ? -4.495 10.556 2.923 1.00 70.50 96 SER A N 1
ATOM 761 C CA . SER A 1 96 ? -5.448 11.669 2.914 1.00 70.50 96 SER A CA 1
ATOM 762 C C . SER A 1 96 ? -4.753 13.033 2.764 1.00 70.50 96 SER A C 1
ATOM 764 O O . SER A 1 96 ? -5.295 13.952 2.162 1.00 70.50 96 SER A O 1
ATOM 766 N N . ARG A 1 97 ? -3.538 13.214 3.293 1.00 67.06 97 ARG A N 1
ATOM 767 C CA . ARG A 1 97 ? -2.782 14.470 3.117 1.00 67.06 97 ARG A CA 1
ATOM 768 C C . ARG A 1 97 ? -2.248 14.616 1.696 1.00 67.06 97 ARG A C 1
ATOM 770 O O . ARG A 1 97 ? -2.386 15.685 1.107 1.00 67.06 97 ARG A O 1
ATOM 777 N N . TYR A 1 98 ? -1.670 13.555 1.136 1.00 65.69 98 TYR A N 1
ATOM 778 C CA . TYR A 1 98 ? -1.133 13.570 -0.227 1.00 65.69 98 TYR A CA 1
ATOM 779 C C . TYR A 1 98 ? -2.225 13.692 -1.294 1.00 65.69 98 TYR A C 1
ATOM 781 O O . TYR A 1 98 ? -1.981 14.217 -2.379 1.00 65.69 98 TYR A O 1
ATOM 789 N N . SER A 1 99 ? -3.458 13.295 -0.984 1.00 62.97 99 SER A N 1
ATOM 790 C CA . SER A 1 99 ? -4.588 13.504 -1.882 1.00 62.97 99 SER A CA 1
ATOM 791 C C . SER A 1 99 ? -5.004 14.966 -2.047 1.00 62.97 99 SER A C 1
ATOM 793 O O . SER A 1 99 ? -5.544 15.330 -3.090 1.00 62.97 99 SER A O 1
ATOM 795 N N . ALA A 1 100 ? -4.684 15.824 -1.075 1.00 57.78 100 ALA A N 1
ATOM 796 C CA . ALA A 1 100 ? -4.948 17.260 -1.143 1.00 57.78 100 ALA A CA 1
ATOM 797 C C . ALA A 1 100 ? -3.966 18.034 -2.045 1.00 57.78 100 ALA A C 1
ATOM 799 O O . ALA A 1 100 ? -4.121 19.240 -2.217 1.00 57.78 100 ALA A O 1
ATOM 800 N N . ILE A 1 101 ? -2.946 17.373 -2.607 1.00 56.22 101 ILE A N 1
ATOM 801 C CA . ILE A 1 101 ? -1.916 18.001 -3.453 1.00 56.22 101 ILE A CA 1
ATOM 802 C C . ILE A 1 101 ? -1.825 17.384 -4.854 1.00 56.22 101 ILE A C 1
ATOM 804 O O . ILE A 1 101 ? -0.779 17.464 -5.496 1.00 56.22 101 ILE A O 1
ATOM 808 N N . ARG A 1 102 ? -2.931 16.804 -5.341 1.00 59.31 102 ARG A N 1
ATOM 809 C CA . ARG A 1 102 ? -3.038 16.136 -6.653 1.00 59.31 102 ARG A CA 1
ATOM 810 C C . ARG A 1 102 ? -2.543 16.976 -7.845 1.00 59.31 102 ARG A C 1
ATOM 812 O O . ARG A 1 102 ? -2.093 16.410 -8.838 1.00 59.31 102 ARG A O 1
ATOM 819 N N . ASP A 1 103 ? -2.586 18.303 -7.721 1.00 59.50 103 ASP A N 1
ATOM 820 C CA . ASP A 1 103 ? -2.239 19.253 -8.785 1.00 59.50 103 ASP A CA 1
ATOM 821 C C . ASP A 1 103 ? -0.753 19.671 -8.779 1.00 59.50 103 ASP A C 1
ATOM 823 O O . ASP A 1 103 ? -0.326 20.453 -9.625 1.00 59.50 103 ASP A O 1
ATOM 827 N N . LYS A 1 104 ? 0.069 19.155 -7.849 1.00 57.03 104 LYS A N 1
ATOM 828 C CA . LYS A 1 104 ? 1.514 19.440 -7.790 1.00 57.03 104 LYS A CA 1
ATOM 829 C C . LYS A 1 104 ? 2.321 18.327 -8.456 1.00 57.03 104 LYS A C 1
ATOM 831 O O . LYS A 1 104 ? 2.386 17.216 -7.932 1.00 57.03 104 LYS A O 1
ATOM 836 N N . ASP A 1 105 ? 2.986 18.641 -9.568 1.00 53.66 105 ASP A N 1
ATOM 837 C CA . ASP A 1 105 ? 3.739 17.675 -10.386 1.00 53.66 105 ASP A CA 1
ATOM 838 C C . ASP A 1 105 ? 4.765 16.850 -9.601 1.00 53.66 105 ASP A C 1
ATOM 840 O O . ASP A 1 105 ? 4.808 15.629 -9.753 1.00 53.66 105 ASP A O 1
ATOM 844 N N . SER A 1 106 ? 5.519 17.479 -8.695 1.00 50.19 106 SER A N 1
ATOM 845 C CA . SER A 1 106 ? 6.533 16.805 -7.870 1.00 50.19 106 SER A CA 1
ATOM 846 C C . SER A 1 106 ? 5.960 15.799 -6.867 1.00 50.19 106 SER A C 1
ATOM 848 O O . SER A 1 106 ? 6.699 14.976 -6.338 1.00 50.19 106 SER A O 1
ATOM 850 N N . MET A 1 107 ? 4.648 15.832 -6.613 1.00 54.69 107 MET A N 1
ATOM 851 C CA . MET A 1 107 ? 3.980 15.007 -5.601 1.00 54.69 107 MET A CA 1
ATOM 852 C C . MET A 1 107 ? 2.931 14.058 -6.198 1.00 54.69 107 MET A C 1
ATOM 854 O O . MET A 1 107 ? 2.254 13.334 -5.462 1.00 54.69 107 MET A O 1
ATOM 858 N N . LYS A 1 108 ? 2.820 13.997 -7.535 1.00 62.19 108 LYS A N 1
ATOM 859 C CA . LYS A 1 108 ? 1.898 13.092 -8.247 1.00 62.19 108 LYS A CA 1
ATOM 860 C C . LYS A 1 108 ? 2.172 11.616 -7.950 1.00 62.19 108 LYS A C 1
ATOM 862 O O . LYS A 1 108 ? 1.235 10.818 -7.960 1.00 62.19 108 LYS A O 1
ATOM 867 N N . ALA A 1 109 ? 3.422 11.251 -7.657 1.00 64.75 109 ALA A N 1
ATOM 868 C CA . ALA A 1 109 ? 3.780 9.887 -7.278 1.00 64.75 109 ALA A CA 1
ATOM 869 C C . ALA A 1 109 ? 3.201 9.498 -5.909 1.00 64.75 109 ALA A C 1
ATOM 871 O O . ALA A 1 109 ? 2.459 8.519 -5.816 1.00 64.75 109 ALA A O 1
ATOM 872 N N . TYR A 1 110 ? 3.425 10.340 -4.892 1.00 67.31 110 TYR A N 1
ATOM 873 C CA . TYR A 1 110 ? 2.853 10.183 -3.550 1.00 67.31 110 TYR A CA 1
ATOM 874 C C . TYR A 1 110 ? 1.322 10.152 -3.573 1.00 67.31 110 TYR A C 1
ATOM 876 O O . TYR A 1 110 ? 0.699 9.352 -2.875 1.00 67.31 110 TYR A O 1
ATOM 884 N N . TYR A 1 111 ? 0.702 10.970 -4.423 1.00 70.62 111 TYR A N 1
ATOM 885 C CA . TYR A 1 111 ? -0.743 10.951 -4.628 1.00 70.62 111 TYR A CA 1
ATOM 886 C C . TYR A 1 111 ? -1.248 9.610 -5.18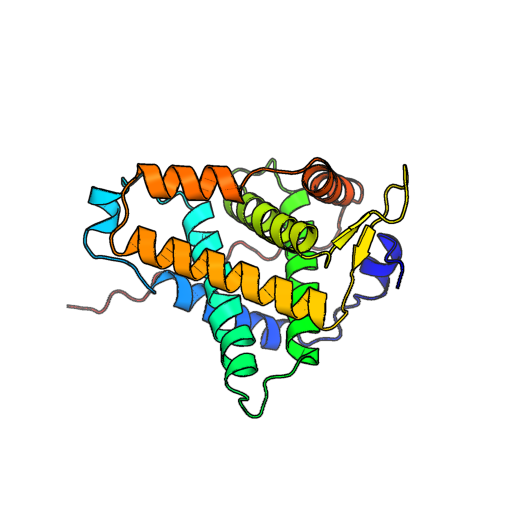3 1.00 70.62 111 TYR A C 1
ATOM 888 O O . TYR A 1 111 ? -2.179 9.022 -4.630 1.00 70.62 111 TYR A O 1
ATOM 896 N N . ARG A 1 112 ? -0.627 9.094 -6.249 1.00 73.25 112 ARG A N 1
ATOM 897 C CA . ARG A 1 112 ? -1.046 7.839 -6.894 1.00 73.25 112 ARG A CA 1
ATOM 898 C C . ARG A 1 112 ? -0.882 6.627 -5.977 1.00 73.25 112 ARG A C 1
ATOM 900 O O . ARG A 1 112 ? -1.800 5.817 -5.901 1.00 73.25 112 ARG A O 1
ATOM 907 N N . GLN A 1 113 ? 0.208 6.533 -5.213 1.00 79.12 113 GLN A N 1
ATOM 908 C CA . GLN A 1 113 ? 0.330 5.456 -4.219 1.00 79.12 113 GLN A CA 1
ATOM 909 C C . GLN A 1 113 ? -0.706 5.579 -3.091 1.00 79.12 113 GLN A C 1
ATOM 911 O O . GLN A 1 113 ? -1.242 4.578 -2.621 1.00 79.12 113 GLN A O 1
ATOM 916 N N . SER A 1 114 ? -1.049 6.809 -2.697 1.00 78.06 114 SER A N 1
ATOM 917 C CA . SER A 1 114 ? -2.061 7.067 -1.668 1.00 78.06 114 SER A CA 1
ATOM 918 C C . SER A 1 114 ? -3.448 6.605 -2.114 1.00 78.06 114 SER A C 1
ATOM 920 O O . SER A 1 114 ? -4.203 6.050 -1.318 1.00 78.06 114 SER A O 1
ATOM 922 N N . ILE A 1 115 ? -3.774 6.777 -3.400 1.00 79.38 115 ILE A N 1
ATOM 923 C CA . ILE A 1 115 ? -4.988 6.222 -4.015 1.00 79.38 115 ILE A CA 1
ATOM 924 C C . ILE A 1 115 ? -5.009 4.701 -3.898 1.00 79.38 115 ILE A C 1
ATOM 926 O O . ILE A 1 115 ? -6.014 4.146 -3.459 1.00 79.38 115 ILE A O 1
ATOM 930 N N . MET A 1 116 ? -3.911 4.030 -4.254 1.00 86.44 116 MET A N 1
ATOM 931 C CA . MET A 1 116 ? -3.826 2.568 -4.195 1.00 86.44 116 MET A CA 1
ATOM 932 C C . MET A 1 116 ? -4.026 2.061 -2.761 1.00 86.44 116 MET A C 1
ATOM 934 O O . MET A 1 116 ? -4.796 1.127 -2.538 1.00 86.44 116 MET A O 1
ATOM 938 N N . LEU A 1 117 ? -3.430 2.733 -1.770 1.00 88.06 117 LEU A N 1
ATOM 939 C CA . LEU A 1 117 ? -3.613 2.399 -0.356 1.00 88.06 117 LEU A CA 1
ATOM 940 C C . LEU A 1 117 ? -5.066 2.580 0.099 1.00 88.06 117 LEU A C 1
ATOM 942 O O . LEU A 1 117 ? -5.638 1.695 0.740 1.00 88.06 117 LEU A O 1
ATOM 946 N N . MET A 1 118 ? -5.676 3.717 -0.247 1.00 85.56 118 MET A N 1
ATOM 947 C CA . MET A 1 118 ? -7.076 4.001 0.075 1.00 85.56 118 MET A CA 1
ATOM 948 C C . MET A 1 118 ? -8.029 3.005 -0.592 1.00 85.56 118 MET A C 1
ATOM 950 O O . MET A 1 118 ? -8.994 2.581 0.043 1.00 85.56 118 MET A O 1
ATOM 954 N N . LYS A 1 119 ? -7.734 2.577 -1.824 1.00 87.94 119 LYS A N 1
ATOM 955 C CA . LYS A 1 119 ? -8.487 1.538 -2.534 1.00 87.94 119 LYS A CA 1
ATOM 956 C C . LYS A 1 119 ? -8.423 0.203 -1.797 1.00 87.94 119 LYS A C 1
ATOM 958 O O . LYS A 1 119 ? -9.458 -0.409 -1.563 1.00 87.94 119 LYS A O 1
ATOM 963 N N . VAL A 1 120 ? -7.237 -0.229 -1.359 1.00 92.31 120 VAL A N 1
ATOM 964 C CA . VAL A 1 120 ? -7.098 -1.453 -0.549 1.00 92.31 120 VAL A CA 1
ATOM 965 C C . VAL A 1 120 ? -7.894 -1.340 0.753 1.00 92.31 120 VAL A C 1
ATOM 967 O O . VAL A 1 120 ? -8.548 -2.296 1.173 1.00 92.31 120 VAL A O 1
ATOM 970 N N . ALA A 1 121 ? -7.887 -0.168 1.386 1.00 90.69 121 ALA A N 1
ATOM 971 C CA . ALA A 1 121 ? -8.638 0.064 2.612 1.00 90.69 121 ALA A CA 1
ATOM 972 C C . ALA A 1 121 ? -10.161 0.031 2.396 1.00 90.69 121 ALA A C 1
ATOM 974 O O . ALA A 1 121 ? -10.891 -0.455 3.259 1.00 90.69 121 ALA A O 1
ATOM 975 N N . GLU A 1 122 ? -10.648 0.492 1.247 1.00 88.44 122 GLU A N 1
ATOM 976 C CA . GLU A 1 122 ? -12.047 0.331 0.846 1.00 88.44 122 GLU A CA 1
ATOM 977 C C . GLU A 1 122 ? -12.385 -1.138 0.549 1.00 88.44 122 GLU A C 1
ATOM 979 O O . GLU A 1 122 ? -13.317 -1.675 1.147 1.00 88.44 122 GLU A O 1
ATOM 984 N N . GLU A 1 123 ? -11.604 -1.813 -0.306 1.00 90.06 123 GLU A N 1
ATOM 985 C CA . GLU A 1 123 ? -11.824 -3.211 -0.725 1.00 90.06 123 GLU A CA 1
ATOM 986 C C . GLU A 1 123 ? -11.875 -4.180 0.470 1.00 90.06 123 GLU A C 1
ATOM 988 O O . GLU A 1 123 ? -12.589 -5.180 0.445 1.00 90.06 123 GLU A O 1
ATOM 993 N N . THR A 1 124 ? -11.133 -3.877 1.537 1.00 92.56 124 THR A N 1
ATOM 994 C CA . THR A 1 124 ? -11.050 -4.702 2.756 1.00 92.56 124 THR A CA 1
ATOM 995 C C . THR A 1 124 ? -12.017 -4.263 3.855 1.00 92.56 124 THR A C 1
ATOM 997 O O . THR A 1 124 ? -12.055 -4.849 4.939 1.00 92.56 124 THR A O 1
ATOM 1000 N N . GLY A 1 125 ? -12.818 -3.228 3.593 1.00 89.69 125 GLY A N 1
ATOM 1001 C CA . GLY A 1 125 ? -13.799 -2.695 4.529 1.00 89.69 125 GLY A CA 1
ATOM 1002 C C . GLY A 1 125 ? -13.194 -1.954 5.721 1.00 89.69 125 GLY A C 1
ATOM 1003 O O . GLY A 1 125 ? -13.931 -1.667 6.667 1.00 89.69 125 GLY A O 1
ATOM 1004 N N . VAL A 1 126 ? -11.894 -1.635 5.689 1.00 90.88 126 VAL A N 1
ATOM 1005 C CA . VAL A 1 126 ? -11.239 -0.745 6.659 1.00 90.88 126 VAL A CA 1
ATOM 1006 C C . VAL A 1 126 ? -11.835 0.646 6.569 1.00 90.88 126 VAL A C 1
ATOM 1008 O O . VAL A 1 126 ? -12.108 1.249 7.599 1.00 90.88 126 VAL A O 1
ATOM 1011 N N . VAL A 1 127 ? -12.057 1.170 5.368 1.00 86.19 127 VAL A N 1
ATOM 1012 C CA . VAL A 1 127 ? -12.736 2.452 5.196 1.00 86.19 127 VAL A CA 1
ATOM 1013 C C . VAL A 1 127 ? -14.112 2.208 4.600 1.00 86.19 127 VAL A C 1
ATOM 1015 O O . VAL A 1 127 ? -14.263 1.524 3.595 1.00 86.19 127 VAL A O 1
ATOM 1018 N N . GLN A 1 128 ? -15.134 2.768 5.243 1.00 82.31 128 GLN A N 1
ATOM 1019 C CA . GLN A 1 128 ? -16.524 2.637 4.815 1.00 82.31 128 GLN A CA 1
ATOM 1020 C C . GLN A 1 128 ? -17.206 4.003 4.794 1.00 82.31 128 GLN A C 1
ATOM 1022 O O . GLN A 1 128 ? -16.995 4.820 5.694 1.00 82.31 128 GLN A O 1
ATOM 1027 N N . ARG A 1 129 ? -18.094 4.233 3.820 1.00 74.44 129 ARG A N 1
ATOM 1028 C CA . ARG A 1 129 ? -18.990 5.401 3.817 1.00 74.44 129 ARG A CA 1
ATOM 1029 C C . ARG A 1 129 ? -19.911 5.365 5.040 1.00 74.44 129 ARG A C 1
ATOM 1031 O O . ARG A 1 129 ? -20.522 4.340 5.345 1.00 74.44 129 ARG A O 1
ATOM 1038 N N . ALA A 1 130 ? -20.046 6.486 5.741 1.00 66.00 130 ALA A N 1
ATOM 1039 C CA . ALA A 1 130 ? -20.923 6.613 6.901 1.00 66.00 130 ALA A CA 1
ATOM 1040 C C . ALA A 1 130 ? -22.346 7.025 6.468 1.00 66.00 130 ALA A C 1
ATOM 1042 O O . ALA A 1 130 ? -22.830 8.104 6.797 1.00 66.00 130 ALA A O 1
ATOM 1043 N N . GLY A 1 131 ? -23.032 6.132 5.745 1.00 58.66 131 GLY A N 1
ATOM 1044 C CA . GLY A 1 131 ? -24.429 6.291 5.313 1.00 58.66 131 GLY A CA 1
ATOM 1045 C C . GLY A 1 131 ? -24.609 6.838 3.889 1.00 58.66 131 GLY A C 1
ATOM 1046 O O . GLY A 1 131 ? -23.700 7.428 3.308 1.00 58.66 131 GLY A O 1
ATOM 1047 N N . LYS A 1 132 ? -25.801 6.625 3.307 1.00 52.50 132 LYS A N 1
ATOM 1048 C CA . LYS A 1 132 ? -26.158 7.139 1.972 1.00 52.50 132 LYS A CA 1
ATOM 1049 C C . LYS A 1 132 ? -26.224 8.673 2.006 1.00 52.50 132 LYS A C 1
ATOM 1051 O O . LYS A 1 132 ? -26.934 9.234 2.834 1.00 52.50 132 LYS A O 1
ATOM 1056 N N . GLY A 1 133 ? -25.473 9.335 1.125 1.00 53.75 133 GLY A N 1
ATOM 1057 C CA . GLY A 1 133 ? -25.505 10.794 0.948 1.00 53.75 133 GLY A CA 1
ATOM 1058 C C . GLY A 1 133 ? -24.746 11.623 1.992 1.00 53.75 133 GLY A C 1
ATOM 1059 O O . GLY A 1 133 ? -24.801 12.847 1.931 1.00 53.75 133 GLY A O 1
ATOM 1060 N N . LYS A 1 134 ? -24.033 11.003 2.943 1.00 51.41 134 LYS A N 1
ATOM 1061 C CA . LYS A 1 134 ? -23.221 11.742 3.920 1.00 51.41 134 LYS A CA 1
ATOM 1062 C C . LYS A 1 134 ? -21.765 11.821 3.479 1.00 51.41 134 LYS A C 1
ATOM 1064 O O . LYS A 1 134 ? -21.135 10.810 3.180 1.00 51.41 134 LYS A O 1
ATOM 1069 N N . SER A 1 135 ? -21.231 13.036 3.537 1.00 55.53 135 SER A N 1
ATOM 1070 C CA . SER A 1 135 ? -19.825 13.402 3.342 1.00 55.53 135 SER A CA 1
ATOM 1071 C C . SER A 1 135 ? -18.918 12.932 4.495 1.00 55.53 135 SER A C 1
ATOM 1073 O O . SER A 1 135 ? -18.039 13.656 4.960 1.00 55.53 135 SER A O 1
ATOM 1075 N N . SER A 1 136 ? -19.141 11.731 5.020 1.00 61.25 136 SER A N 1
ATOM 1076 C CA . SER A 1 136 ? -18.370 11.178 6.129 1.00 61.25 136 SER A CA 1
ATOM 1077 C C . SER A 1 136 ? -18.064 9.704 5.903 1.00 61.25 136 SER A C 1
ATOM 1079 O O . SER A 1 136 ? -18.786 8.978 5.219 1.00 61.25 136 SER A O 1
ATOM 1081 N N . TRP A 1 137 ? -16.951 9.260 6.471 1.00 70.00 137 TRP A N 1
ATOM 1082 C CA . TRP A 1 137 ? -16.481 7.884 6.411 1.00 70.00 137 TRP A CA 1
ATOM 1083 C C . TRP A 1 137 ? -16.069 7.426 7.806 1.00 70.00 137 TRP A C 1
ATOM 1085 O O . TRP A 1 137 ? -15.957 8.219 8.738 1.00 70.00 137 TRP A O 1
ATOM 1095 N N . LYS A 1 138 ? -15.909 6.123 7.988 1.00 77.19 138 LYS A N 1
ATOM 1096 C CA . LYS A 1 138 ? -15.469 5.532 9.252 1.00 77.19 138 LYS A CA 1
ATOM 1097 C C . LYS A 1 138 ? -14.336 4.553 8.997 1.00 77.19 138 LYS A C 1
ATOM 1099 O O . LYS A 1 138 ? -14.313 3.904 7.953 1.00 77.19 138 LYS A O 1
ATOM 1104 N N . ILE A 1 139 ? -13.445 4.447 9.980 1.00 82.75 139 ILE A N 1
ATOM 1105 C CA . ILE A 1 139 ? -12.394 3.433 10.008 1.00 82.75 139 ILE A CA 1
ATOM 1106 C C . ILE A 1 139 ? -12.896 2.247 10.825 1.00 82.75 139 ILE A C 1
ATOM 1108 O O . ILE A 1 139 ? -13.224 2.382 12.007 1.00 82.75 139 ILE A O 1
ATOM 1112 N N . ASN A 1 140 ? -12.960 1.092 10.184 1.00 87.06 140 ASN A N 1
ATOM 1113 C CA . ASN A 1 140 ? -13.141 -0.196 10.810 1.00 87.06 140 ASN A CA 1
ATOM 1114 C C . ASN A 1 140 ? -11.771 -0.761 11.216 1.00 87.06 140 ASN A C 1
ATOM 1116 O O . ASN A 1 140 ? -10.950 -1.101 10.368 1.00 87.06 140 ASN A O 1
ATOM 1120 N N . LEU A 1 141 ? -11.538 -0.865 12.525 1.00 90.75 141 LEU A N 1
ATOM 1121 C CA . LEU A 1 141 ? -10.316 -1.438 13.102 1.00 90.75 141 LEU A CA 1
ATOM 1122 C C . LEU A 1 141 ? -10.547 -2.850 13.664 1.00 90.75 141 LEU A C 1
ATOM 1124 O O . LEU A 1 141 ? -9.753 -3.348 14.477 1.00 90.75 141 LEU A O 1
ATOM 1128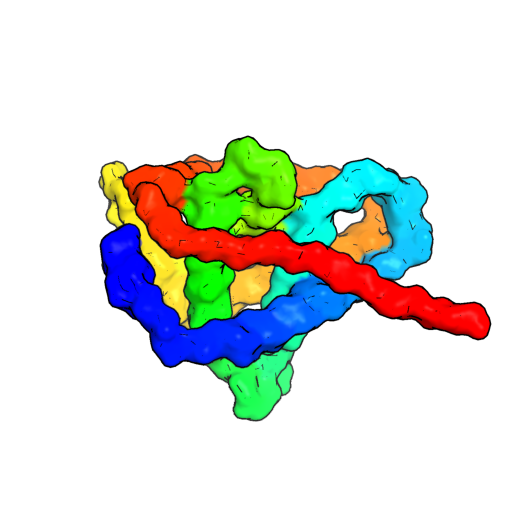 N N . ASP A 1 142 ? -11.630 -3.506 13.250 1.00 92.81 142 ASP A N 1
ATOM 1129 C CA . ASP A 1 142 ? -11.885 -4.900 13.576 1.00 92.81 142 ASP A CA 1
ATOM 1130 C C . ASP A 1 142 ? -10.756 -5.780 13.050 1.00 92.81 142 ASP A C 1
ATOM 1132 O O . ASP A 1 142 ? -10.158 -5.524 12.004 1.00 92.81 142 ASP A O 1
ATOM 1136 N N . LYS A 1 143 ? -10.452 -6.845 13.799 1.00 93.12 143 LYS A N 1
ATOM 1137 C CA . LYS A 1 143 ? -9.319 -7.726 13.499 1.00 93.12 143 LYS A CA 1
ATOM 1138 C C . LYS A 1 143 ? -9.368 -8.236 12.056 1.00 93.12 143 LYS A C 1
ATOM 1140 O O . LYS A 1 143 ? -8.347 -8.197 11.386 1.00 93.12 143 LYS A O 1
ATOM 1145 N N . ALA A 1 144 ? -10.532 -8.678 11.583 1.00 95.94 144 ALA A N 1
ATOM 1146 C CA . ALA A 1 144 ? -10.682 -9.208 10.229 1.00 95.94 144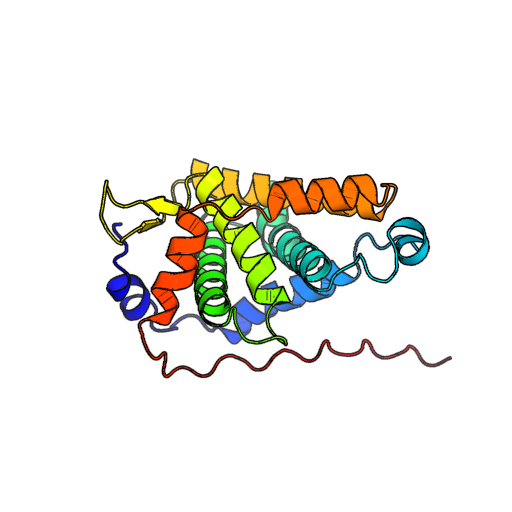 ALA A CA 1
ATOM 1147 C C . ALA A 1 144 ? -10.352 -8.163 9.149 1.00 95.94 144 ALA A C 1
ATOM 1149 O O . ALA A 1 144 ? -9.581 -8.462 8.245 1.00 95.94 144 ALA A O 1
ATOM 1150 N N . ALA A 1 145 ? -10.856 -6.931 9.286 1.00 93.44 145 ALA A N 1
ATOM 1151 C CA . ALA A 1 145 ? -10.590 -5.852 8.332 1.00 93.44 145 ALA A CA 1
ATOM 1152 C C . ALA A 1 145 ? -9.106 -5.454 8.321 1.00 93.44 145 ALA A C 1
ATOM 1154 O O . ALA A 1 145 ? -8.494 -5.352 7.261 1.00 93.44 145 ALA A O 1
ATOM 1155 N N . VAL A 1 146 ? -8.496 -5.303 9.503 1.00 92.88 146 VAL A N 1
ATOM 1156 C CA . VAL A 1 146 ? -7.070 -4.956 9.627 1.00 92.88 146 VAL A CA 1
ATOM 1157 C C . VAL A 1 146 ? -6.187 -6.044 9.017 1.00 92.88 146 VAL A C 1
ATOM 1159 O O . VAL A 1 146 ? -5.277 -5.733 8.258 1.00 92.88 146 VAL A O 1
ATOM 1162 N N . LEU A 1 147 ? -6.443 -7.319 9.320 1.00 96.00 147 LEU A N 1
ATOM 1163 C CA . LEU A 1 147 ? -5.659 -8.414 8.744 1.00 96.00 147 LEU A CA 1
ATOM 1164 C C . LEU A 1 147 ? -5.870 -8.524 7.231 1.00 96.00 147 LEU A C 1
ATOM 1166 O O . LEU A 1 147 ? -4.888 -8.664 6.511 1.00 96.00 147 LEU A O 1
ATOM 1170 N N . GLY A 1 148 ? -7.108 -8.368 6.754 1.00 96.50 148 GLY A N 1
ATOM 1171 C CA . GLY A 1 148 ? -7.420 -8.349 5.325 1.00 96.50 148 GLY A CA 1
ATOM 1172 C C . GLY A 1 148 ? -6.692 -7.231 4.575 1.00 96.50 148 GLY A C 1
ATOM 1173 O O . GLY A 1 148 ? -6.178 -7.465 3.483 1.00 96.50 148 GLY A O 1
ATOM 1174 N N . PHE A 1 149 ? -6.568 -6.043 5.177 1.00 96.38 149 PHE A N 1
ATOM 1175 C CA . PHE A 1 149 ? -5.775 -4.940 4.630 1.00 96.38 149 PHE A CA 1
ATOM 1176 C C . PHE A 1 149 ? -4.311 -5.332 4.421 1.00 96.38 149 PHE A C 1
ATOM 1178 O O . PHE A 1 149 ? -3.807 -5.244 3.302 1.00 96.38 149 PHE A O 1
ATOM 1185 N N . PHE A 1 150 ? -3.629 -5.800 5.470 1.00 96.06 150 PHE A N 1
ATOM 1186 C CA . PHE A 1 150 ? -2.214 -6.164 5.355 1.00 96.06 150 PHE A CA 1
ATOM 1187 C C . PHE A 1 150 ? -1.999 -7.386 4.448 1.00 96.06 150 PHE A C 1
ATOM 1189 O O . PHE A 1 150 ? -1.003 -7.428 3.729 1.00 96.06 150 PHE A O 1
ATOM 1196 N N . GLU A 1 151 ? -2.939 -8.338 4.405 1.00 95.69 151 GLU A N 1
ATOM 1197 C CA . GLU A 1 151 ? -2.925 -9.458 3.448 1.00 95.69 151 GLU A CA 1
ATOM 1198 C C . GLU A 1 151 ? -2.993 -8.970 2.005 1.00 95.69 151 GLU A C 1
ATOM 1200 O O . GLU A 1 151 ? -2.206 -9.408 1.165 1.00 95.69 151 GLU A O 1
ATOM 1205 N N . ARG A 1 152 ? -3.889 -8.024 1.714 1.00 96.44 152 ARG A N 1
ATOM 1206 C CA . ARG A 1 152 ? -4.047 -7.457 0.374 1.00 96.44 152 ARG A CA 1
ATOM 1207 C C . ARG A 1 152 ? -2.831 -6.633 -0.049 1.00 96.44 152 ARG A C 1
ATOM 1209 O O . ARG A 1 152 ? -2.392 -6.772 -1.189 1.00 96.44 152 ARG A O 1
ATOM 1216 N N . VAL A 1 153 ? -2.260 -5.836 0.858 1.00 95.94 153 VAL A N 1
ATOM 1217 C CA . VAL A 1 153 ? -1.003 -5.104 0.617 1.00 95.94 153 VAL A CA 1
ATOM 1218 C C . VAL A 1 153 ? 0.143 -6.076 0.334 1.00 95.94 153 VAL A C 1
ATOM 1220 O O . VAL A 1 153 ? 0.854 -5.909 -0.654 1.00 95.94 153 VAL A O 1
ATOM 1223 N N . ALA A 1 154 ? 0.295 -7.127 1.145 1.00 93.12 154 ALA A N 1
ATOM 1224 C CA . ALA A 1 154 ? 1.331 -8.135 0.944 1.00 93.12 154 ALA A CA 1
ATOM 1225 C C . ALA A 1 154 ? 1.172 -8.883 -0.388 1.00 93.12 154 ALA A C 1
ATOM 1227 O O . ALA A 1 154 ? 2.163 -9.134 -1.071 1.00 93.12 154 ALA A O 1
ATOM 1228 N N . ALA A 1 155 ? -0.064 -9.193 -0.787 1.00 93.94 155 ALA A N 1
ATOM 1229 C CA . ALA A 1 155 ? -0.351 -9.816 -2.074 1.00 93.94 155 ALA A CA 1
ATOM 1230 C C . ALA A 1 155 ? 0.036 -8.907 -3.251 1.00 93.94 155 ALA A C 1
ATOM 1232 O O . ALA A 1 155 ? 0.686 -9.376 -4.182 1.00 93.94 155 ALA A O 1
ATOM 1233 N N . GLN A 1 156 ? -0.303 -7.613 -3.197 1.00 95.00 156 GLN A N 1
ATOM 1234 C CA . GLN A 1 156 ? 0.101 -6.653 -4.231 1.00 95.00 156 GLN A CA 1
ATOM 1235 C C . GLN A 1 156 ? 1.622 -6.461 -4.276 1.00 95.00 156 GLN A C 1
ATOM 1237 O O . GLN A 1 156 ? 2.187 -6.380 -5.363 1.00 95.00 156 GLN A O 1
ATOM 1242 N N . TYR A 1 157 ? 2.292 -6.429 -3.119 1.00 93.94 157 TYR A N 1
ATOM 1243 C CA . TYR A 1 157 ? 3.753 -6.365 -3.051 1.00 93.94 157 TYR A CA 1
ATOM 1244 C C . TYR A 1 157 ? 4.399 -7.585 -3.715 1.00 93.94 157 TYR A C 1
ATOM 1246 O O . TYR A 1 157 ? 5.268 -7.439 -4.568 1.00 93.94 157 TYR A O 1
ATOM 1254 N N . HIS A 1 158 ? 3.930 -8.789 -3.383 1.00 90.38 158 HIS A N 1
ATOM 1255 C CA . HIS A 1 158 ? 4.432 -10.030 -3.969 1.00 90.38 158 HIS A CA 1
ATOM 1256 C C . HIS A 1 158 ? 4.165 -10.121 -5.482 1.00 90.38 158 HIS A C 1
ATOM 1258 O O . HIS A 1 158 ? 5.054 -10.506 -6.237 1.00 90.38 158 HIS A O 1
ATOM 1264 N N . GLU A 1 159 ? 2.967 -9.732 -5.940 1.00 93.25 159 GLU A N 1
ATOM 1265 C CA . GLU A 1 159 ? 2.622 -9.643 -7.369 1.00 93.25 159 GLU A CA 1
ATOM 1266 C C . GLU A 1 159 ? 3.608 -8.726 -8.108 1.00 93.25 159 GLU A C 1
ATOM 1268 O O . GLU A 1 159 ? 4.134 -9.105 -9.154 1.00 93.25 159 GLU A O 1
ATOM 1273 N N . LEU A 1 160 ? 3.923 -7.564 -7.526 1.00 91.38 160 LEU A N 1
ATOM 1274 C CA . LEU A 1 160 ? 4.845 -6.599 -8.115 1.00 91.38 160 LEU A CA 1
ATOM 1275 C C . LEU A 1 160 ? 6.299 -7.090 -8.120 1.00 91.38 160 LEU A C 1
ATOM 1277 O O . LEU A 1 160 ? 6.972 -6.940 -9.136 1.00 91.38 160 LEU A O 1
ATOM 1281 N N . LEU A 1 161 ? 6.769 -7.733 -7.044 1.00 89.38 161 LEU A N 1
ATOM 1282 C CA . LEU A 1 161 ? 8.101 -8.351 -7.007 1.00 89.38 161 LEU A CA 1
ATOM 1283 C C . LEU A 1 161 ? 8.254 -9.442 -8.069 1.00 89.38 161 LEU A C 1
ATOM 1285 O O . LEU A 1 161 ? 9.293 -9.514 -8.719 1.00 89.38 161 LEU A O 1
ATOM 1289 N N . ARG A 1 162 ? 7.219 -10.261 -8.288 1.00 92.56 162 ARG A N 1
ATOM 1290 C CA . ARG A 1 162 ? 7.228 -11.267 -9.356 1.00 92.56 162 ARG A CA 1
ATOM 1291 C C . ARG A 1 162 ? 7.304 -10.606 -10.735 1.00 92.56 162 ARG A C 1
ATOM 1293 O O . ARG A 1 162 ? 8.127 -10.999 -11.553 1.00 92.56 162 ARG A O 1
ATOM 1300 N N . ILE A 1 163 ? 6.505 -9.566 -10.986 1.00 89.81 163 ILE A N 1
ATOM 1301 C CA . ILE A 1 163 ? 6.575 -8.815 -12.253 1.00 89.81 163 ILE A CA 1
ATOM 1302 C C . ILE A 1 163 ? 7.981 -8.225 -12.451 1.00 89.81 163 ILE A C 1
ATOM 1304 O O . ILE A 1 163 ? 8.559 -8.322 -13.532 1.00 89.81 163 ILE A O 1
ATOM 1308 N N . TYR A 1 164 ? 8.565 -7.666 -11.394 1.00 86.88 164 TYR A N 1
ATOM 1309 C CA . TYR A 1 164 ? 9.913 -7.107 -11.419 1.00 86.88 164 TYR A CA 1
ATOM 1310 C C . TYR A 1 164 ? 10.989 -8.168 -11.665 1.00 86.88 164 TYR A C 1
ATOM 1312 O O . TYR A 1 164 ? 11.952 -7.885 -12.373 1.00 86.88 164 TYR A O 1
ATOM 1320 N N . ALA A 1 165 ? 10.820 -9.380 -11.142 1.00 86.81 165 ALA A N 1
ATOM 1321 C CA . ALA A 1 165 ? 11.761 -10.479 -11.322 1.00 86.81 165 ALA A CA 1
ATOM 1322 C C . ALA A 1 165 ? 11.692 -11.100 -12.727 1.00 86.81 165 ALA A C 1
ATOM 1324 O O . ALA A 1 165 ? 12.731 -11.338 -13.330 1.00 86.81 165 ALA A O 1
ATOM 1325 N N . GLU A 1 166 ? 10.487 -11.336 -13.253 1.00 87.56 166 GLU A N 1
ATOM 1326 C CA . GLU A 1 166 ? 10.293 -12.185 -14.445 1.00 87.56 166 GLU A CA 1
ATOM 1327 C C . GLU A 1 166 ? 9.144 -11.756 -15.378 1.00 87.56 166 GLU A C 1
ATOM 1329 O O . GLU A 1 166 ? 8.986 -12.317 -16.457 1.00 87.56 166 GLU A O 1
ATOM 1334 N N . GLY A 1 167 ? 8.326 -10.775 -14.995 1.00 86.25 167 GLY A N 1
ATOM 1335 C CA . GLY A 1 167 ? 7.142 -10.381 -15.762 1.00 86.25 167 GLY A CA 1
ATOM 1336 C C . GLY A 1 167 ? 7.416 -9.583 -17.040 1.00 86.25 167 GLY A C 1
ATOM 1337 O O . GLY A 1 167 ? 8.503 -9.081 -17.310 1.00 86.25 167 GLY A O 1
ATOM 1338 N N . SER A 1 168 ? 6.376 -9.410 -17.834 1.00 90.69 168 SER A N 1
ATOM 1339 C CA . SER A 1 168 ? 6.372 -8.556 -19.017 1.00 90.69 168 SER A CA 1
ATOM 1340 C C . SER A 1 168 ? 5.895 -7.138 -18.698 1.00 90.69 168 SER A C 1
ATOM 1342 O O . SER A 1 168 ? 5.227 -6.878 -17.692 1.00 90.69 168 SER A O 1
ATOM 1344 N N . ARG A 1 169 ? 6.167 -6.202 -19.613 1.00 89.25 169 ARG A N 1
ATOM 1345 C CA . ARG A 1 169 ? 5.588 -4.852 -19.563 1.00 89.25 169 ARG A CA 1
ATOM 1346 C C . ARG A 1 169 ? 4.055 -4.874 -19.503 1.00 89.25 169 ARG A C 1
ATOM 1348 O O . ARG A 1 169 ? 3.470 -4.117 -18.736 1.00 89.25 169 ARG A O 1
ATOM 1355 N N . SER A 1 170 ? 3.418 -5.769 -20.258 1.00 91.50 170 SER A N 1
ATOM 1356 C CA . SER A 1 170 ? 1.956 -5.911 -20.265 1.00 91.50 170 SER A CA 1
ATOM 1357 C C . SER A 1 170 ? 1.409 -6.337 -18.897 1.00 91.50 170 SER A C 1
ATOM 1359 O O . SER A 1 170 ? 0.378 -5.833 -18.456 1.00 91.50 170 SER A O 1
ATOM 1361 N N . GLU A 1 171 ? 2.121 -7.202 -18.169 1.00 91.50 171 GLU A N 1
ATOM 1362 C CA . GLU A 1 171 ? 1.735 -7.574 -16.803 1.00 91.50 171 GLU A CA 1
ATOM 1363 C C . GLU A 1 171 ? 1.856 -6.400 -15.827 1.00 91.50 171 GLU A C 1
ATOM 1365 O O . GLU A 1 171 ? 0.987 -6.225 -14.971 1.00 91.50 171 GLU A O 1
ATOM 1370 N N . LEU A 1 172 ? 2.883 -5.557 -15.977 1.00 90.81 172 LEU A N 1
ATOM 1371 C CA . LEU A 1 172 ? 3.015 -4.334 -15.184 1.00 90.81 172 LEU A CA 1
ATOM 1372 C C . LEU A 1 172 ? 1.883 -3.338 -15.483 1.00 90.81 172 LEU A C 1
ATOM 1374 O O . LEU A 1 172 ? 1.292 -2.768 -14.565 1.00 90.81 172 LEU A O 1
ATOM 1378 N N . GLU A 1 173 ? 1.536 -3.161 -16.757 1.00 88.88 173 GLU A N 1
ATOM 1379 C CA . GLU A 1 173 ? 0.403 -2.340 -17.201 1.00 88.88 173 GLU A CA 1
ATOM 1380 C C . GLU A 1 173 ? -0.930 -2.866 -16.650 1.00 88.88 173 GLU A C 1
ATOM 1382 O O . GLU A 1 173 ? -1.764 -2.085 -16.179 1.00 88.88 173 GLU A O 1
ATOM 1387 N N . GLY A 1 174 ? -1.108 -4.188 -16.633 1.00 91.25 174 GLY A N 1
ATOM 1388 C CA . GLY A 1 174 ? -2.253 -4.856 -16.021 1.00 91.25 174 GLY A CA 1
ATOM 1389 C C . GLY A 1 174 ? -2.325 -4.625 -14.511 1.00 91.25 174 GLY A C 1
ATOM 1390 O O . GLY A 1 174 ? -3.387 -4.274 -13.992 1.00 91.25 174 GLY A O 1
ATOM 1391 N N . PHE A 1 175 ? -1.195 -4.740 -13.807 1.00 91.88 175 PHE A N 1
ATOM 1392 C CA . PHE A 1 175 ? -1.099 -4.447 -12.376 1.00 91.88 175 PHE A CA 1
ATOM 1393 C C . PHE A 1 175 ? -1.501 -3.003 -12.066 1.00 91.88 175 PHE A C 1
ATOM 1395 O O . PHE A 1 175 ? -2.325 -2.765 -11.178 1.00 91.88 175 PHE A O 1
ATOM 1402 N N . VAL A 1 176 ? -0.954 -2.036 -12.805 1.00 87.69 176 VAL A N 1
ATOM 1403 C CA . VAL A 1 176 ? -1.289 -0.616 -12.646 1.00 87.69 176 VAL A CA 1
ATOM 1404 C C . VAL A 1 176 ? -2.772 -0.392 -12.913 1.00 87.69 176 VAL A C 1
ATOM 1406 O O . VAL A 1 176 ? -3.462 0.176 -12.071 1.00 87.69 176 VAL A O 1
ATOM 1409 N N . SER A 1 177 ? -3.281 -0.873 -14.047 1.00 86.44 177 SER A N 1
ATOM 1410 C CA . SER A 1 177 ? -4.677 -0.672 -14.449 1.00 86.44 177 SER A CA 1
ATOM 1411 C C . SER A 1 177 ? -5.654 -1.251 -13.427 1.00 86.44 177 SER A C 1
ATOM 1413 O O . SER A 1 177 ? -6.661 -0.629 -13.111 1.00 86.44 177 SER A O 1
ATOM 1415 N N . LYS A 1 178 ? -5.339 -2.412 -12.849 1.00 87.69 178 LYS A N 1
ATOM 1416 C CA . LYS A 1 178 ? -6.135 -3.063 -11.801 1.00 87.69 178 LYS A CA 1
ATOM 1417 C C . LYS A 1 178 ? -6.112 -2.293 -10.479 1.00 87.69 178 LYS A C 1
ATOM 1419 O O . LYS A 1 178 ? -7.140 -2.179 -9.810 1.00 87.69 178 LYS A O 1
ATOM 1424 N N . ASN A 1 179 ? -4.947 -1.810 -10.051 1.00 85.88 179 ASN A N 1
ATOM 1425 C CA . ASN A 1 179 ? -4.755 -1.331 -8.678 1.00 85.88 179 ASN A CA 1
ATOM 1426 C C . ASN A 1 179 ? -4.827 0.198 -8.533 1.00 85.88 179 ASN A C 1
ATOM 1428 O O . ASN A 1 179 ? -5.165 0.670 -7.452 1.00 85.88 179 ASN A O 1
ATOM 1432 N N . LEU A 1 180 ? -4.581 0.964 -9.599 1.00 80.06 180 LEU A N 1
ATOM 1433 C CA . LEU A 1 180 ? -4.651 2.431 -9.596 1.00 80.06 180 LEU A CA 1
ATOM 1434 C C . LEU A 1 180 ? -6.054 2.981 -9.908 1.00 80.06 180 LEU A C 1
ATOM 1436 O O . LEU A 1 180 ? -6.274 4.182 -9.787 1.00 80.06 180 LEU A O 1
ATOM 1440 N N . GLN A 1 181 ? -7.013 2.132 -10.293 1.00 71.94 181 GLN A N 1
ATOM 1441 C CA . GLN A 1 181 ? -8.401 2.553 -10.511 1.00 71.94 181 GLN A CA 1
ATOM 1442 C C . GLN A 1 181 ? -8.968 3.252 -9.269 1.00 71.94 181 GLN A C 1
ATOM 1444 O O . GLN A 1 181 ? -9.119 2.633 -8.212 1.00 71.94 181 GLN A O 1
ATOM 1449 N N . THR A 1 182 ? -9.296 4.537 -9.411 1.00 65.25 182 THR A N 1
ATOM 1450 C CA . THR A 1 182 ? -9.989 5.300 -8.378 1.00 65.25 182 THR A CA 1
ATOM 1451 C C . THR A 1 182 ? -11.454 4.887 -8.359 1.00 65.25 182 THR A C 1
ATOM 1453 O O . THR A 1 182 ? -12.131 4.851 -9.386 1.00 65.25 182 THR A O 1
ATOM 1456 N N . THR A 1 183 ? -11.965 4.544 -7.181 1.00 68.62 183 THR A N 1
ATOM 1457 C CA . THR A 1 183 ? -13.412 4.474 -6.979 1.00 68.62 183 THR A CA 1
ATOM 1458 C C . THR A 1 183 ? -13.935 5.889 -6.748 1.00 68.62 183 THR A C 1
ATOM 1460 O O . THR A 1 183 ? -13.204 6.764 -6.273 1.00 68.62 183 THR A O 1
ATOM 1463 N N . GLU A 1 184 ? -15.234 6.113 -6.971 1.00 68.62 184 GLU A N 1
ATOM 1464 C CA . GLU A 1 184 ? -15.875 7.378 -6.584 1.00 68.62 184 GLU A CA 1
ATOM 1465 C C . GLU A 1 184 ? -15.637 7.722 -5.106 1.00 68.62 184 GLU A C 1
ATOM 1467 O O . GLU A 1 184 ? -15.668 8.885 -4.708 1.00 68.62 184 GLU A O 1
ATOM 1472 N N . PHE A 1 185 ? -15.440 6.706 -4.260 1.00 65.38 185 PHE A N 1
ATOM 1473 C CA . PHE A 1 185 ? -15.182 6.902 -2.844 1.00 65.38 185 PHE A CA 1
ATOM 1474 C C . PHE A 1 185 ? -13.751 7.362 -2.562 1.00 65.38 185 PHE A C 1
ATOM 1476 O O . PHE A 1 185 ? -13.566 8.279 -1.762 1.00 65.38 185 PHE A O 1
ATOM 1483 N N . VAL A 1 186 ? -12.755 6.785 -3.233 1.00 66.00 186 VAL A N 1
ATOM 1484 C CA . VAL A 1 186 ? -11.360 7.231 -3.136 1.00 66.00 186 VAL A CA 1
ATOM 1485 C C . VAL A 1 186 ? -11.205 8.649 -3.687 1.00 66.00 186 VAL A C 1
ATOM 1487 O O . VAL A 1 186 ? -10.581 9.486 -3.035 1.00 66.00 186 VAL A O 1
ATOM 1490 N N . ASP A 1 187 ? -11.858 8.965 -4.807 1.00 66.94 187 ASP A N 1
ATOM 1491 C CA . ASP A 1 187 ? -11.884 10.326 -5.358 1.00 66.94 187 ASP A CA 1
ATOM 1492 C C . ASP A 1 187 ? -12.571 11.319 -4.416 1.00 66.94 187 ASP A C 1
ATOM 1494 O O . ASP A 1 187 ? -12.116 12.455 -4.242 1.00 66.94 187 ASP A O 1
ATOM 1498 N N . TYR A 1 188 ? -13.645 10.890 -3.752 1.00 64.56 188 TYR A N 1
ATOM 1499 C CA . TYR A 1 188 ? -14.305 11.683 -2.724 1.00 64.56 188 TYR A CA 1
ATOM 1500 C C . TYR A 1 188 ? -13.387 11.944 -1.518 1.00 64.56 188 TYR A C 1
ATOM 1502 O O . TYR A 1 188 ? -13.245 13.094 -1.097 1.00 64.56 188 TYR A O 1
ATOM 1510 N N . MET A 1 189 ? -12.738 10.908 -0.971 1.00 61.75 189 MET A N 1
ATOM 1511 C CA . MET A 1 189 ? -11.786 11.058 0.137 1.00 61.75 189 MET A CA 1
ATOM 1512 C C . MET A 1 189 ? -10.644 11.995 -0.244 1.00 61.75 189 MET A C 1
ATOM 1514 O O . MET A 1 189 ? -10.257 12.843 0.561 1.00 61.75 189 MET A O 1
ATOM 1518 N N . ALA A 1 190 ? -10.183 11.904 -1.494 1.00 61.59 190 ALA A N 1
ATOM 1519 C CA . ALA A 1 190 ? -9.129 12.751 -2.010 1.00 61.59 190 ALA A CA 1
ATOM 1520 C C . ALA A 1 190 ? -9.497 14.241 -2.001 1.00 61.59 190 ALA A C 1
ATOM 1522 O O . ALA A 1 190 ? -8.714 15.073 -1.539 1.00 61.59 190 ALA A O 1
ATOM 1523 N N . ARG A 1 191 ? -10.713 14.566 -2.459 1.00 58.59 191 ARG A N 1
ATOM 1524 C CA . ARG A 1 191 ? -11.256 15.935 -2.536 1.00 58.59 191 ARG A CA 1
ATOM 1525 C C . ARG A 1 191 ? -11.662 16.502 -1.182 1.00 58.59 191 ARG A C 1
ATOM 1527 O O . ARG A 1 191 ? -11.540 17.700 -0.949 1.00 58.59 191 ARG A O 1
ATOM 1534 N N . ALA A 1 192 ? -12.145 15.664 -0.267 1.00 52.69 192 ALA A N 1
ATOM 1535 C CA . ALA A 1 192 ? -12.652 16.128 1.019 1.00 52.69 192 ALA A CA 1
ATOM 1536 C C . ALA A 1 192 ? -11.566 16.838 1.856 1.00 52.69 192 ALA A C 1
ATOM 1538 O O . ALA A 1 192 ? -11.890 17.719 2.654 1.00 52.69 192 ALA A O 1
ATOM 1539 N N . VAL A 1 193 ? -10.288 16.487 1.678 1.00 48.91 193 VAL A N 1
ATOM 1540 C CA . VAL A 1 193 ? -9.157 17.072 2.423 1.00 48.91 193 VAL A CA 1
ATOM 1541 C C . VAL A 1 193 ? -8.738 18.450 1.884 1.00 48.91 193 VAL A C 1
ATOM 1543 O O . VAL A 1 193 ? -8.238 19.277 2.642 1.00 48.91 193 VAL A O 1
ATOM 1546 N N . GLU A 1 194 ? -9.024 18.746 0.616 1.00 45.84 194 GLU A N 1
ATOM 1547 C CA . GLU A 1 194 ? -8.707 20.013 -0.066 1.00 45.84 194 GLU A CA 1
ATOM 1548 C C . GLU A 1 194 ? -9.429 21.229 0.558 1.00 45.84 194 GLU A C 1
ATOM 1550 O O . GLU A 1 194 ? -8.914 22.345 0.565 1.00 45.84 194 GLU A O 1
ATOM 1555 N N . ASN A 1 195 ? -10.596 21.010 1.177 1.00 40.88 195 ASN A N 1
ATOM 1556 C CA . ASN A 1 195 ? -11.488 22.075 1.655 1.00 40.88 195 ASN A CA 1
ATOM 1557 C C . ASN A 1 195 ? -11.138 22.691 3.020 1.00 40.88 195 ASN A C 1
ATOM 1559 O O . ASN A 1 195 ? -11.865 23.555 3.517 1.00 40.88 195 ASN A O 1
ATOM 1563 N N . LYS A 1 196 ? -10.020 22.313 3.642 1.00 41.62 196 LYS A N 1
ATOM 1564 C CA . LYS A 1 196 ? -9.481 23.047 4.792 1.00 41.62 196 LYS A CA 1
ATOM 1565 C C . LYS A 1 196 ? -8.047 23.426 4.484 1.00 41.62 196 LYS A C 1
ATOM 1567 O O . LYS A 1 196 ? -7.201 22.550 4.380 1.00 41.62 196 LYS A O 1
ATOM 1572 N N . LYS A 1 197 ? -7.776 24.734 4.391 1.00 40.25 197 LYS A N 1
ATOM 1573 C CA . LYS A 1 197 ? -6.426 25.321 4.402 1.00 40.25 197 LYS A CA 1
ATOM 1574 C C . LYS A 1 197 ? -5.638 24.750 5.591 1.00 40.25 197 LYS A C 1
ATOM 1576 O O . LYS A 1 197 ? -5.682 25.298 6.692 1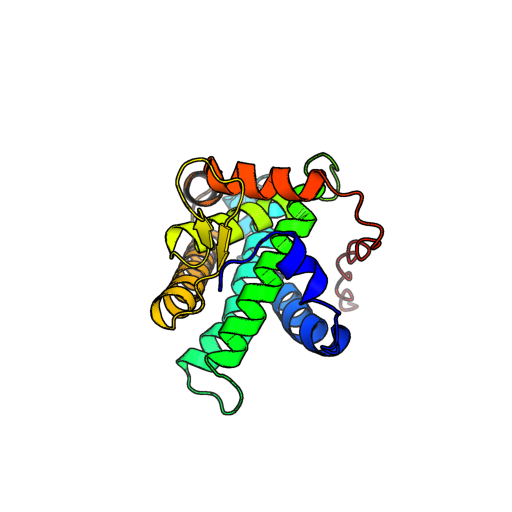.00 40.25 197 LYS A O 1
ATOM 1581 N N . SER A 1 198 ? -4.977 23.614 5.389 1.00 40.09 198 SER A N 1
ATOM 1582 C CA . SER A 1 198 ? -4.118 22.983 6.380 1.00 40.09 198 SER A CA 1
ATOM 1583 C C . SER A 1 198 ? -2.934 23.915 6.591 1.00 40.09 198 SER A C 1
ATOM 1585 O O . SER A 1 198 ? -2.128 24.115 5.689 1.00 40.09 198 SER A O 1
ATOM 1587 N N . LYS A 1 199 ? -2.861 24.525 7.777 1.00 37.53 199 LYS A N 1
ATOM 1588 C CA . LYS A 1 199 ? -1.742 25.380 8.200 1.00 37.53 199 LYS A CA 1
ATOM 1589 C C . LYS A 1 199 ? -0.493 24.577 8.581 1.00 37.53 199 LYS A C 1
ATOM 1591 O O . LYS A 1 199 ? 0.507 25.175 8.956 1.00 37.53 199 LYS A O 1
ATOM 1596 N N . THR A 1 200 ? -0.543 23.246 8.528 1.00 40.16 200 THR A N 1
ATOM 1597 C CA . THR A 1 200 ? 0.612 22.396 8.823 1.00 40.16 200 THR A CA 1
ATOM 1598 C C . THR A 1 200 ? 1.460 22.259 7.557 1.00 40.16 200 THR A C 1
ATOM 1600 O O . THR A 1 200 ? 0.940 21.737 6.564 1.00 40.16 200 THR A O 1
ATOM 1603 N N . PRO A 1 201 ? 2.726 22.721 7.561 1.00 36.72 201 PRO A N 1
ATOM 1604 C CA . PRO A 1 201 ? 3.641 22.511 6.447 1.00 36.72 201 PRO A CA 1
ATOM 1605 C C . PRO A 1 201 ? 3.758 21.015 6.162 1.00 36.72 201 PRO A C 1
ATOM 1607 O O . PRO A 1 201 ? 3.830 20.204 7.087 1.00 36.72 201 PRO A O 1
ATOM 1610 N N . LEU A 1 202 ? 3.750 20.649 4.884 1.00 40.81 202 LEU A N 1
ATOM 1611 C CA . LEU A 1 202 ? 4.088 19.286 4.495 1.00 40.81 202 LEU A CA 1
ATOM 1612 C C . LEU A 1 202 ? 5.557 19.032 4.862 1.00 40.81 202 LEU A C 1
ATOM 1614 O O . LEU A 1 202 ? 6.363 19.958 4.724 1.00 40.81 202 LEU A O 1
ATOM 1618 N N . PRO A 1 203 ? 5.922 17.814 5.302 1.00 38.22 203 PRO A N 1
ATOM 1619 C CA . PRO A 1 203 ? 7.326 17.437 5.326 1.00 38.22 203 PRO A CA 1
ATOM 1620 C C . PRO A 1 203 ? 7.892 17.649 3.920 1.00 38.22 203 PRO A C 1
ATOM 1622 O O . PRO A 1 203 ? 7.212 17.376 2.923 1.00 38.22 203 PRO A O 1
ATOM 1625 N N . ALA A 1 204 ? 9.102 18.203 3.846 1.00 32.62 204 ALA A N 1
ATOM 1626 C CA . ALA A 1 204 ? 9.797 18.324 2.576 1.00 32.62 204 ALA A CA 1
ATOM 1627 C C . ALA A 1 204 ? 9.863 16.932 1.918 1.00 32.62 204 ALA A C 1
ATOM 1629 O O . ALA A 1 204 ? 9.966 15.937 2.645 1.00 32.62 204 ALA A O 1
ATOM 1630 N N . PRO A 1 205 ? 9.779 16.839 0.577 1.00 32.91 205 PRO A N 1
ATOM 1631 C CA . PRO A 1 205 ? 10.144 15.610 -0.110 1.00 32.91 205 PRO A CA 1
ATOM 1632 C C . PRO A 1 205 ? 11.500 15.184 0.440 1.00 32.91 205 PRO A C 1
ATOM 1634 O O . PRO A 1 205 ? 12.425 15.999 0.476 1.00 32.91 205 PRO A O 1
ATOM 1637 N N . VAL A 1 206 ? 11.598 13.953 0.934 1.00 32.84 206 VAL A N 1
ATOM 1638 C CA . VAL A 1 206 ? 12.911 13.395 1.224 1.00 32.84 206 VAL A CA 1
ATOM 1639 C C . VAL A 1 206 ? 13.570 13.318 -0.146 1.00 32.84 206 VAL A C 1
ATOM 1641 O O . VAL A 1 206 ? 13.107 12.575 -1.010 1.00 32.84 206 VAL A O 1
ATOM 1644 N N . GLU A 1 207 ? 14.566 14.168 -0.409 1.00 30.08 207 GLU A N 1
ATOM 1645 C CA . GLU A 1 207 ? 15.455 13.918 -1.536 1.00 30.08 207 GLU A CA 1
ATOM 1646 C C . GLU A 1 207 ? 15.980 12.512 -1.307 1.00 30.08 207 GLU A C 1
ATOM 1648 O O . GLU A 1 207 ? 16.646 12.293 -0.296 1.00 30.08 207 GLU A O 1
ATOM 1653 N N . ALA A 1 208 ? 15.596 11.568 -2.177 1.00 29.52 208 ALA A N 1
ATOM 1654 C CA . ALA A 1 208 ? 16.042 10.187 -2.110 1.00 29.52 208 ALA A CA 1
ATOM 1655 C C . ALA A 1 208 ? 17.540 10.216 -1.832 1.00 29.52 208 ALA A C 1
ATOM 1657 O O . ALA A 1 208 ? 18.320 10.669 -2.679 1.00 29.52 208 ALA A O 1
ATOM 1658 N N . THR A 1 209 ? 17.916 9.861 -0.602 1.00 31.92 209 THR A N 1
ATOM 1659 C CA . THR A 1 209 ? 19.296 9.933 -0.150 1.00 31.92 209 THR A CA 1
ATOM 1660 C C . THR A 1 209 ? 20.075 9.107 -1.147 1.00 31.92 209 THR A C 1
ATOM 1662 O O . THR A 1 209 ? 19.891 7.892 -1.218 1.00 31.92 209 THR A O 1
ATOM 1665 N N . ARG A 1 210 ? 20.876 9.773 -1.988 1.00 27.97 210 ARG A N 1
ATOM 1666 C CA . ARG A 1 210 ? 21.768 9.087 -2.914 1.00 27.97 210 ARG A CA 1
ATOM 1667 C C . ARG A 1 210 ? 22.561 8.130 -2.045 1.00 27.97 210 ARG A C 1
ATOM 1669 O O . ARG A 1 210 ? 23.315 8.580 -1.182 1.00 27.97 210 ARG A O 1
ATOM 1676 N N . LEU A 1 211 ? 22.325 6.830 -2.221 1.00 27.02 211 LEU A N 1
ATOM 1677 C CA . LEU A 1 211 ? 23.153 5.819 -1.589 1.00 27.02 211 LEU A CA 1
ATOM 1678 C C . LEU A 1 211 ? 24.603 6.214 -1.891 1.00 27.02 211 LEU A C 1
ATOM 1680 O O . LEU A 1 211 ? 24.889 6.552 -3.047 1.00 27.02 211 LEU A O 1
ATOM 1684 N N . PRO A 1 212 ? 25.492 6.254 -0.885 1.00 26.95 212 PRO A N 1
ATOM 1685 C CA . PRO A 1 212 ? 26.888 6.548 -1.135 1.00 26.95 212 PRO A CA 1
ATOM 1686 C C . PRO A 1 212 ? 27.368 5.556 -2.189 1.00 26.95 212 PRO A C 1
ATOM 1688 O O . PRO A 1 212 ? 27.324 4.343 -1.981 1.00 26.95 212 PRO A O 1
ATOM 1691 N N . THR A 1 213 ? 27.759 6.074 -3.353 1.00 31.28 213 THR A N 1
ATOM 1692 C CA . THR A 1 213 ? 28.496 5.302 -4.346 1.00 31.28 213 THR A CA 1
ATOM 1693 C C . THR A 1 213 ? 29.693 4.725 -3.618 1.00 31.28 213 THR A C 1
ATOM 1695 O O . THR A 1 213 ? 30.546 5.486 -3.157 1.00 31.28 213 THR A O 1
ATOM 1698 N N . ALA A 1 214 ? 29.716 3.401 -3.460 1.00 30.78 214 ALA A N 1
ATOM 1699 C CA . ALA A 1 214 ? 30.912 2.712 -3.021 1.00 30.78 214 ALA A CA 1
ATOM 1700 C C . ALA A 1 214 ? 32.046 3.175 -3.945 1.00 30.78 214 ALA A C 1
ATOM 1702 O O . ALA A 1 214 ? 31.928 3.082 -5.170 1.00 30.78 214 ALA A O 1
ATOM 1703 N N . ALA A 1 215 ? 33.062 3.796 -3.349 1.00 33.66 215 ALA A N 1
ATOM 1704 C CA . ALA A 1 215 ? 34.257 4.218 -4.060 1.00 33.66 215 ALA A CA 1
ATOM 1705 C C . ALA A 1 215 ? 34.925 2.982 -4.704 1.00 33.66 215 ALA A C 1
ATOM 1707 O O . ALA A 1 215 ? 34.770 1.885 -4.158 1.00 33.66 215 ALA A O 1
ATOM 1708 N N . PRO A 1 216 ? 35.587 3.155 -5.863 1.00 42.38 216 PRO A N 1
ATOM 1709 C CA . PRO A 1 216 ? 36.167 2.065 -6.650 1.00 42.38 216 PRO A CA 1
ATOM 1710 C C . PRO A 1 216 ? 37.198 1.228 -5.887 1.00 42.38 216 PRO A C 1
ATOM 1712 O O . PRO A 1 216 ? 37.880 1.787 -4.996 1.00 42.38 216 PRO A O 1
#

Secondary structure (DSSP, 8-state):
----HHHHHHS----S-HHHHHHHHHHHHHHHHHTT--TTHHHHS-TTTS-HHHHHHHHHHHHHIIIIIHHHHTT-TT--HHHHHHHHHHHHHHHHHHHTTTT-GGGHHHHHHHHHHHHHHHHTTSEEESSTT-S-EEE---HHHHHHHHHHHHHHHHHHHHHHHH--HHHHHHHHHHHS---HHHHHHHHHTTTS---SPPPPP-----------

Sequence (216 aa):
QVFGQAAFAEHYKPRIDAEQHLGGFVASHEMAHAIGLAPDIKERLGKDFVSPYVEEWKATAGGLVFNNWLPYKHKQRKASLKNLRTELVHQLANSSRYSAIRDKDSMKAYYRQSIMLMKVAEETGVVQRAGKGKSSWKINLDKAAVLGFFERVAAQYHELLRIYAEGSRSELEGFVSKNLQTTEFVDYMARAVENKKSKTPLPAPVEATRLPTAAP

InterPro domains:
  IPR057219 Domain of unknown function DUF7897 [PF25448] (28-178)

Organism: NCBI:txid2750080